Protein AF-A0A3M7IA04-F1 (afdb_monomer)

Solvent-accessible surface area (backbone atoms only — not comparable to full-atom values): 13502 Å² total; per-residue (Å²): 133,82,80,84,80,84,82,72,71,50,77,52,75,51,75,44,84,90,74,78,44,57,44,46,40,46,43,42,79,89,74,80,52,76,53,81,55,83,69,85,82,84,89,82,97,75,90,80,90,84,89,83,81,83,90,80,89,85,84,87,81,91,62,103,65,92,77,83,78,77,83,88,79,72,100,62,37,46,30,31,21,32,24,21,17,33,61,11,39,74,55,47,60,58,42,48,54,55,46,65,69,33,86,67,34,63,44,74,45,76,66,24,52,86,44,71,84,48,79,63,58,35,48,54,26,20,39,52,37,32,48,32,33,60,71,63,77,17,70,26,27,46,34,25,20,46,67,6,54,65,35,18,60,34,17,47,71,36,78,92,38,37,40,38,62,48,92,47,66,66,53,39,50,41,34,27,60,44,53,62,32,40,26,48,13,33,18,55,78,72,50,56,65,71,57,55,46,50,45,55,57,53,44,73,70,59,69,59,55,82,85,40,85,35,33,65,56,43,50,52,54,54,50,51,48,50,71,76,72,104

Structure (mmCIF, N/CA/C/O backbone):
data_AF-A0A3M7IA04-F1
#
_entry.id   AF-A0A3M7IA04-F1
#
loop_
_atom_site.group_PDB
_atom_site.id
_atom_site.type_symbol
_atom_site.label_atom_id
_atom_site.label_alt_id
_atom_site.label_comp_id
_atom_site.label_asym_id
_atom_site.label_entity_id
_atom_site.label_seq_id
_atom_site.pdbx_PDB_ins_code
_atom_site.Cartn_x
_atom_site.Cartn_y
_atom_site.Cartn_z
_atom_site.occupancy
_atom_site.B_iso_or_equiv
_atom_site.auth_seq_id
_atom_site.auth_comp_id
_atom_site.auth_asym_id
_atom_site.auth_atom_id
_atom_site.pdbx_PDB_model_num
ATOM 1 N N . MET A 1 1 ? 29.033 -49.505 18.051 1.00 46.22 1 MET A N 1
ATOM 2 C CA . MET A 1 1 ? 29.256 -48.151 18.605 1.00 46.22 1 MET A CA 1
ATOM 3 C C . MET A 1 1 ? 27.893 -47.586 18.959 1.00 46.22 1 MET A C 1
ATOM 5 O O . MET A 1 1 ? 27.040 -47.557 18.083 1.00 46.22 1 MET A O 1
ATOM 9 N N . SER A 1 2 ? 27.648 -47.246 20.225 1.00 41.75 2 SER A N 1
ATOM 10 C CA . SER A 1 2 ? 26.393 -46.602 20.642 1.00 41.75 2 SER A CA 1
ATOM 11 C C . SER A 1 2 ? 26.299 -45.191 20.040 1.00 41.75 2 SER A C 1
ATOM 13 O O . SER A 1 2 ? 27.343 -44.548 19.897 1.00 41.75 2 SER A O 1
ATOM 15 N N . PRO A 1 3 ? 25.100 -44.695 19.683 1.00 40.12 3 PRO A N 1
ATOM 16 C CA . PRO A 1 3 ? 24.951 -43.342 19.154 1.00 40.12 3 PRO A CA 1
ATOM 17 C C . PRO A 1 3 ? 25.336 -42.297 20.220 1.00 40.12 3 PRO A C 1
ATOM 19 O O . PRO A 1 3 ? 25.175 -42.560 21.418 1.00 40.12 3 PRO A O 1
ATOM 22 N N . PRO A 1 4 ? 25.857 -41.121 19.823 1.00 40.75 4 PRO A N 1
ATOM 23 C CA . PRO A 1 4 ? 26.194 -40.066 20.771 1.00 40.75 4 PRO A CA 1
ATOM 24 C C . PRO A 1 4 ? 24.922 -39.586 21.477 1.00 40.75 4 PRO A C 1
ATOM 26 O O . PRO A 1 4 ? 23.911 -39.309 20.838 1.00 40.75 4 PRO A O 1
ATOM 29 N N . SER A 1 5 ? 24.956 -39.502 22.809 1.00 49.25 5 SER A N 1
ATOM 30 C CA . SER A 1 5 ? 23.808 -39.015 23.574 1.00 49.25 5 SER A CA 1
ATOM 31 C C . SER A 1 5 ? 23.623 -37.516 23.332 1.00 49.25 5 SER A C 1
ATOM 33 O O . SER A 1 5 ? 24.519 -36.737 23.669 1.00 49.25 5 SER A O 1
ATOM 35 N N . GLU A 1 6 ? 22.468 -37.105 22.819 1.00 47.31 6 GLU A N 1
ATOM 36 C CA . GLU A 1 6 ? 22.109 -35.689 22.713 1.00 47.31 6 GLU A CA 1
ATOM 37 C C . GLU A 1 6 ? 22.058 -35.030 24.104 1.00 47.31 6 GLU A C 1
ATOM 39 O O . GLU A 1 6 ? 21.525 -35.589 25.072 1.00 47.31 6 GLU A O 1
ATOM 44 N N . ARG A 1 7 ? 22.648 -33.833 24.221 1.00 45.59 7 ARG A N 1
ATOM 45 C CA . ARG A 1 7 ? 22.520 -32.963 25.398 1.00 45.59 7 ARG A CA 1
ATOM 46 C C . ARG A 1 7 ? 21.354 -32.008 25.165 1.00 45.59 7 ARG A C 1
ATOM 48 O O . ARG A 1 7 ? 21.428 -31.168 24.276 1.00 45.59 7 ARG A O 1
ATOM 55 N N . LYS A 1 8 ? 20.304 -32.111 25.981 1.00 44.03 8 LYS A N 1
ATOM 56 C CA . LYS A 1 8 ? 19.230 -31.112 26.033 1.00 44.03 8 LYS A CA 1
ATOM 57 C C . LYS A 1 8 ? 19.620 -30.034 27.041 1.00 44.03 8 LYS A C 1
ATOM 59 O O . LYS A 1 8 ? 19.671 -30.311 28.237 1.00 44.03 8 LYS A O 1
ATOM 64 N N . VAL A 1 9 ? 19.920 -28.837 26.550 1.00 42.38 9 VAL A N 1
ATOM 65 C CA . VAL A 1 9 ? 20.159 -27.645 27.371 1.00 42.38 9 VAL A CA 1
ATOM 66 C C . VAL A 1 9 ? 18.998 -26.690 27.146 1.00 42.38 9 VAL A C 1
ATOM 68 O O . VAL A 1 9 ? 18.622 -26.449 26.000 1.00 42.38 9 VAL A O 1
ATOM 71 N N . GLN A 1 10 ? 18.433 -26.160 28.228 1.00 44.03 10 GLN A N 1
ATOM 72 C CA . GLN A 1 10 ? 17.412 -25.121 28.163 1.00 44.03 10 GLN A CA 1
ATOM 73 C C . GLN A 1 10 ? 18.025 -23.795 28.619 1.00 44.03 10 GLN A C 1
ATOM 75 O O . GLN A 1 10 ? 18.617 -23.714 29.698 1.00 44.03 10 GLN A O 1
ATOM 80 N N . ILE A 1 11 ? 17.893 -22.770 27.777 1.00 47.72 11 ILE A N 1
ATOM 81 C CA . ILE A 1 11 ? 18.338 -21.405 28.059 1.00 47.72 11 ILE A CA 1
ATOM 82 C C . ILE A 1 11 ? 17.088 -20.549 28.226 1.00 47.72 11 ILE A C 1
ATOM 84 O O . ILE A 1 11 ? 16.212 -20.553 27.361 1.00 47.72 11 ILE A O 1
ATOM 88 N N . SER A 1 12 ? 16.994 -19.838 29.345 1.00 44.19 12 SER A N 1
ATOM 89 C CA . SER A 1 12 ? 15.938 -18.857 29.586 1.00 44.19 12 SER A CA 1
ATOM 90 C C . SER A 1 12 ? 16.567 -17.508 29.899 1.00 44.19 12 SER A C 1
ATOM 92 O O . SER A 1 12 ? 17.375 -17.411 30.827 1.00 44.19 12 SER A O 1
ATOM 94 N N . SER A 1 13 ? 16.171 -16.484 29.151 1.00 49.53 13 SER A N 1
ATOM 95 C CA . SER A 1 13 ? 16.551 -15.098 29.392 1.00 49.53 13 SER A CA 1
ATOM 96 C C . SER A 1 13 ? 15.350 -14.299 29.887 1.00 49.53 13 SER A C 1
ATOM 98 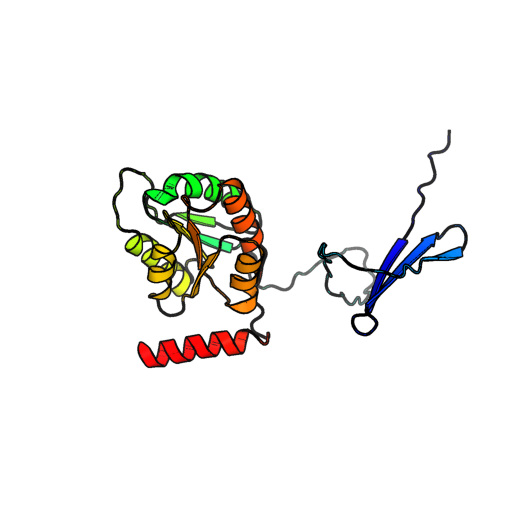O O . SER A 1 13 ? 14.223 -14.473 29.419 1.00 49.53 13 SER A O 1
ATOM 100 N N . SER A 1 14 ? 15.589 -13.424 30.858 1.00 46.69 14 SER A N 1
ATOM 101 C CA . SER A 1 14 ? 14.589 -12.491 31.375 1.00 46.69 14 SER A CA 1
ATOM 102 C C . SER A 1 14 ? 15.197 -11.101 31.492 1.00 46.69 14 SER A C 1
ATOM 104 O O . SER A 1 14 ? 16.320 -10.956 31.981 1.00 46.69 14 SER A O 1
ATOM 106 N N . PHE A 1 15 ? 14.446 -10.091 31.060 1.00 43.16 15 PHE A N 1
ATOM 107 C CA . PHE A 1 15 ? 14.841 -8.691 31.141 1.00 43.16 15 PHE A CA 1
ATOM 108 C C . PHE A 1 15 ? 13.874 -7.945 32.055 1.00 43.16 15 PHE A C 1
ATOM 110 O O . PHE A 1 15 ? 12.664 -7.967 31.822 1.00 43.16 15 PHE A O 1
ATOM 117 N N . ASP A 1 16 ? 14.411 -7.312 33.091 1.00 48.81 16 ASP A N 1
ATOM 118 C CA . ASP A 1 16 ? 13.638 -6.490 34.013 1.00 48.81 16 ASP A CA 1
ATOM 119 C C . ASP A 1 16 ? 13.770 -5.016 33.606 1.00 48.81 16 ASP A C 1
ATOM 121 O O . ASP A 1 16 ? 14.848 -4.415 33.670 1.00 48.81 16 ASP A O 1
ATOM 125 N N . ILE A 1 17 ? 12.655 -4.455 33.132 1.00 41.91 17 ILE A N 1
ATOM 126 C CA . ILE A 1 17 ? 12.573 -3.101 32.573 1.00 41.91 17 ILE A CA 1
ATOM 127 C C . ILE A 1 17 ? 12.823 -2.039 33.651 1.00 41.91 17 ILE A C 1
ATOM 129 O O . ILE A 1 17 ? 13.394 -0.992 33.338 1.00 41.91 17 ILE A O 1
ATOM 133 N N . ASP A 1 18 ? 12.478 -2.322 34.909 1.00 43.88 18 ASP A N 1
ATOM 134 C CA . ASP A 1 18 ? 12.586 -1.349 35.998 1.00 43.88 18 ASP A CA 1
ATOM 135 C C . ASP A 1 18 ? 14.012 -1.269 36.561 1.00 43.88 18 ASP A C 1
ATOM 137 O O . ASP A 1 18 ? 14.456 -0.200 36.986 1.00 43.88 18 ASP A O 1
ATOM 141 N N . SER A 1 19 ? 14.773 -2.369 36.506 1.00 48.50 19 SER A N 1
ATOM 142 C CA . SER A 1 19 ? 16.149 -2.434 37.025 1.00 48.50 19 SER A CA 1
ATOM 143 C C . SER A 1 19 ? 17.247 -2.346 35.955 1.00 48.50 19 SER A C 1
ATOM 145 O O . SER A 1 19 ? 18.426 -2.302 36.305 1.00 48.50 19 SER A O 1
ATOM 147 N N . LYS A 1 20 ? 16.894 -2.289 34.658 1.00 48.12 20 LYS A N 1
ATOM 148 C CA . LYS A 1 20 ? 17.839 -2.322 33.515 1.00 48.12 20 LYS A CA 1
ATOM 149 C C . LYS A 1 20 ? 18.820 -3.502 33.573 1.00 48.12 20 LYS A C 1
ATOM 151 O O . LYS A 1 20 ? 19.954 -3.388 33.107 1.00 48.12 20 LYS A O 1
ATOM 156 N N . SER A 1 21 ? 18.398 -4.624 34.149 1.00 45.69 21 SER A N 1
ATOM 157 C CA . SER A 1 21 ? 19.247 -5.798 34.339 1.00 45.69 21 SER A CA 1
ATOM 158 C C . SER A 1 21 ? 18.827 -6.943 33.414 1.00 45.69 21 SER A C 1
ATOM 160 O O . SER A 1 21 ? 17.640 -7.225 33.221 1.00 45.69 21 SER A O 1
ATOM 162 N N . PHE A 1 22 ? 19.820 -7.600 32.813 1.00 41.12 22 PHE A N 1
ATOM 163 C CA . PHE A 1 22 ? 19.634 -8.794 31.996 1.00 41.12 22 PHE A CA 1
ATOM 164 C C . PHE A 1 22 ? 20.090 -10.012 32.788 1.00 41.12 22 PHE A C 1
ATOM 166 O O . PHE A 1 22 ? 21.181 -10.018 33.352 1.00 41.12 22 PHE A O 1
ATOM 173 N N . HIS A 1 23 ? 19.249 -11.040 32.820 1.00 50.44 23 HIS A N 1
ATOM 174 C CA . HIS A 1 23 ? 19.546 -12.277 33.522 1.00 50.44 23 HIS A CA 1
ATOM 175 C C . HIS A 1 23 ? 19.445 -13.453 32.556 1.00 50.44 23 HIS A C 1
ATOM 177 O O . HIS A 1 23 ? 18.385 -13.690 31.967 1.00 50.44 23 HIS A O 1
ATOM 183 N N . GLU A 1 24 ? 20.529 -14.221 32.441 1.00 39.53 24 GLU A N 1
ATOM 184 C CA . GLU A 1 24 ? 20.563 -15.461 31.672 1.00 39.53 24 GLU A CA 1
ATOM 185 C C . GLU A 1 24 ? 20.755 -16.661 32.598 1.00 39.53 24 GLU A C 1
ATOM 187 O O . GLU A 1 24 ? 21.647 -16.702 33.454 1.00 39.53 24 GLU A O 1
ATOM 192 N N . LYS A 1 25 ? 19.886 -17.658 32.430 1.00 50.75 25 LYS A N 1
ATOM 193 C CA . LYS A 1 25 ? 19.929 -18.897 33.199 1.00 50.75 25 LYS A CA 1
ATOM 194 C C . LYS A 1 25 ? 20.035 -20.079 32.249 1.00 50.75 25 LYS A C 1
ATOM 196 O O . LYS A 1 25 ? 19.176 -20.278 31.389 1.00 50.75 25 LYS A O 1
ATOM 201 N N . VAL A 1 26 ? 21.077 -20.882 32.452 1.00 46.06 26 VAL A N 1
ATOM 202 C CA . VAL A 1 26 ? 21.325 -22.116 31.700 1.00 46.06 26 VAL A CA 1
ATOM 203 C C . VAL A 1 26 ? 21.090 -23.301 32.628 1.00 46.06 26 VAL A C 1
ATOM 205 O O . VAL A 1 26 ? 21.702 -23.390 33.697 1.00 46.06 26 VAL A O 1
ATOM 208 N N . VAL A 1 27 ? 20.196 -24.207 32.227 1.00 51.12 27 VAL A N 1
ATOM 209 C CA . VAL A 1 27 ? 19.857 -25.410 32.997 1.00 51.12 27 VAL A CA 1
ATOM 210 C C . VAL A 1 27 ? 20.272 -26.659 32.217 1.00 51.12 27 VAL A C 1
ATOM 212 O O . VAL A 1 27 ? 19.804 -26.896 31.101 1.00 51.12 27 VAL A O 1
ATOM 215 N N . ASP A 1 28 ? 21.157 -27.460 32.822 1.00 48.19 28 ASP A N 1
ATOM 216 C CA . ASP A 1 28 ? 21.564 -28.779 32.320 1.00 48.19 28 ASP A CA 1
ATOM 217 C C . ASP A 1 28 ? 20.834 -29.883 33.098 1.00 48.19 28 ASP A C 1
ATOM 219 O O . ASP A 1 28 ? 21.080 -30.126 34.286 1.00 48.19 28 ASP A O 1
ATOM 223 N N . HIS A 1 29 ? 19.934 -30.577 32.405 1.00 52.38 29 HIS A N 1
ATOM 224 C CA . HIS A 1 29 ? 19.059 -31.582 32.998 1.00 52.38 29 HIS A CA 1
ATOM 225 C C . HIS A 1 29 ? 19.738 -32.925 33.316 1.00 52.38 29 HIS A C 1
ATOM 227 O O . HIS A 1 29 ? 19.080 -33.789 33.891 1.00 52.38 29 HIS A O 1
ATOM 233 N N . LYS A 1 30 ? 21.031 -33.130 33.006 1.00 46.56 30 LYS A N 1
ATOM 234 C CA . LYS A 1 30 ? 21.748 -34.353 33.428 1.00 46.56 30 LYS A CA 1
ATOM 235 C C . LYS A 1 30 ? 22.451 -34.235 34.783 1.00 46.56 30 LYS A C 1
ATOM 237 O O . LYS A 1 30 ? 22.622 -35.258 35.434 1.00 46.56 30 LYS A O 1
ATOM 242 N N . ASN A 1 31 ? 22.811 -33.026 35.228 1.00 44.66 31 ASN A N 1
ATOM 243 C CA . ASN A 1 31 ? 23.617 -32.827 36.445 1.00 44.66 31 ASN A CA 1
ATOM 244 C C . ASN A 1 31 ? 22.971 -31.929 37.517 1.00 44.66 31 ASN A C 1
ATOM 246 O O . ASN A 1 31 ? 23.594 -31.683 38.546 1.00 44.66 31 ASN A O 1
ATOM 250 N N . GLY A 1 32 ? 21.755 -31.410 37.301 1.00 44.31 32 GLY A N 1
ATOM 251 C CA . GLY A 1 32 ? 21.037 -30.592 38.296 1.00 44.31 32 GLY A CA 1
ATOM 252 C C . GLY A 1 32 ? 21.718 -29.260 38.655 1.00 44.31 32 GLY A C 1
ATOM 253 O O . GLY A 1 32 ? 21.294 -28.574 39.582 1.00 44.31 32 GLY A O 1
ATOM 254 N N . GLY A 1 33 ? 22.774 -28.879 37.933 1.00 41.81 33 GLY A N 1
ATOM 255 C CA . GLY A 1 33 ? 23.523 -27.652 38.164 1.00 41.81 33 GLY A CA 1
ATOM 256 C C . GLY A 1 33 ? 22.848 -26.456 37.502 1.00 41.81 33 GLY A C 1
ATOM 257 O O . GLY A 1 33 ? 22.615 -26.456 36.296 1.00 41.81 33 GLY A O 1
ATOM 258 N N . THR A 1 34 ? 22.571 -25.418 38.288 1.00 42.38 34 THR A N 1
ATOM 259 C CA . THR A 1 34 ? 22.164 -24.101 37.786 1.00 42.38 34 THR A CA 1
ATOM 260 C C . THR A 1 34 ? 23.378 -23.178 37.810 1.00 42.38 34 THR A C 1
ATOM 262 O O . THR A 1 34 ? 23.971 -22.992 38.872 1.00 42.38 34 THR A O 1
ATOM 265 N N . LYS A 1 35 ? 23.741 -22.570 36.675 1.00 45.91 35 LYS A N 1
ATOM 266 C CA . LYS A 1 35 ? 24.684 -21.441 36.645 1.00 45.91 35 LYS A CA 1
ATOM 267 C C . LYS A 1 35 ? 23.927 -20.154 36.328 1.00 45.91 35 LYS A C 1
ATOM 269 O O . LYS A 1 35 ? 23.151 -20.115 35.376 1.00 45.91 35 LYS A O 1
ATOM 274 N N . ARG A 1 36 ? 24.149 -19.134 37.159 1.00 43.53 36 ARG A N 1
ATOM 275 C CA . ARG A 1 36 ? 23.666 -17.762 36.982 1.00 43.53 36 ARG A CA 1
ATOM 276 C C . ARG A 1 36 ? 24.816 -16.939 36.413 1.00 43.53 36 ARG A C 1
ATOM 278 O O . ARG A 1 36 ? 25.936 -17.062 36.910 1.00 43.53 36 ARG A O 1
ATOM 285 N N . ILE A 1 37 ? 24.548 -16.179 35.362 1.00 46.19 37 ILE A N 1
ATOM 286 C CA . ILE A 1 37 ? 25.524 -15.287 34.740 1.00 46.19 37 ILE A CA 1
ATOM 287 C C . ILE A 1 37 ? 24.929 -13.888 34.865 1.00 46.19 37 ILE A C 1
ATOM 289 O O . ILE A 1 37 ? 23.909 -13.600 34.244 1.00 46.19 37 ILE A O 1
ATOM 293 N N . ASP A 1 38 ? 25.514 -13.075 35.741 1.00 38.12 38 ASP A N 1
ATOM 294 C CA . ASP A 1 38 ? 25.112 -11.686 35.953 1.00 38.12 38 ASP A CA 1
ATOM 295 C C . ASP A 1 38 ? 26.150 -10.807 35.230 1.00 38.12 38 ASP A C 1
ATOM 297 O O . ASP A 1 38 ? 27.338 -10.867 35.550 1.00 38.12 38 ASP A O 1
ATOM 301 N N . GLU A 1 39 ? 25.727 -10.048 34.215 1.00 42.59 39 GLU A N 1
ATOM 302 C CA . GLU A 1 39 ? 26.597 -9.143 33.451 1.00 42.59 39 GLU A CA 1
ATOM 303 C C . GLU A 1 39 ? 26.214 -7.683 33.768 1.00 42.59 39 GLU A C 1
ATOM 305 O O . GLU A 1 39 ? 25.103 -7.239 33.468 1.00 42.59 39 GLU A O 1
ATOM 310 N N . GLU A 1 40 ? 27.113 -6.929 34.411 1.00 34.88 40 GLU A N 1
ATOM 311 C CA . GLU A 1 40 ? 26.968 -5.481 34.627 1.00 34.88 40 GLU A CA 1
ATOM 312 C C . GLU A 1 40 ? 27.359 -4.723 33.342 1.00 34.88 40 GLU A C 1
ATOM 314 O O . GLU A 1 40 ? 28.490 -4.822 32.867 1.00 34.88 40 GLU A O 1
ATOM 319 N N . GLN A 1 41 ? 26.425 -3.962 32.758 1.00 34.25 41 GLN A N 1
ATOM 320 C CA . GLN A 1 41 ? 26.659 -3.181 31.532 1.00 34.25 41 GLN A CA 1
ATOM 321 C C . GLN A 1 41 ? 27.531 -1.928 31.752 1.00 34.25 41 GLN A C 1
ATOM 323 O O . GLN A 1 41 ? 27.499 -1.324 32.826 1.00 34.25 41 GLN A O 1
ATOM 328 N N . PRO A 1 42 ? 28.175 -1.420 30.677 1.00 37.22 42 PRO A N 1
ATOM 329 C CA . PRO A 1 42 ? 27.619 -0.212 30.054 1.00 37.22 42 PRO A CA 1
ATOM 330 C C . PRO A 1 42 ? 27.613 -0.191 28.506 1.00 37.22 42 PRO A C 1
ATOM 332 O O . PRO A 1 42 ? 28.610 -0.459 27.848 1.00 37.22 42 PRO A O 1
ATOM 335 N N . HIS A 1 43 ? 26.468 0.254 27.970 1.00 35.16 43 HIS A N 1
ATOM 336 C CA . HIS A 1 43 ? 26.226 1.055 26.753 1.00 35.16 43 HIS A CA 1
ATOM 337 C C . HIS A 1 43 ? 26.895 0.677 25.408 1.00 35.16 43 HIS A C 1
ATOM 339 O O . HIS A 1 43 ? 28.031 1.056 25.153 1.00 35.16 43 HIS A O 1
ATOM 345 N N . GLN A 1 44 ? 26.101 0.159 24.455 1.00 32.50 44 GLN A N 1
ATOM 346 C CA . GLN A 1 44 ? 25.752 0.825 23.176 1.00 32.50 44 GLN A CA 1
ATOM 347 C C . GLN A 1 44 ? 24.734 -0.010 22.366 1.00 32.50 44 GLN A C 1
ATOM 349 O O . GLN A 1 44 ? 24.725 -1.235 22.401 1.00 32.50 44 GLN A O 1
ATOM 354 N N . HIS A 1 45 ? 23.814 0.682 21.689 1.00 36.56 45 HIS A N 1
ATOM 355 C CA . HIS A 1 45 ? 22.590 0.144 21.090 1.00 36.56 45 HIS A CA 1
ATOM 356 C C . HIS A 1 45 ? 22.798 -0.882 19.958 1.00 36.56 45 HIS A C 1
ATOM 358 O O . HIS A 1 45 ? 23.233 -0.537 18.860 1.00 36.56 45 HIS A O 1
ATOM 364 N N . HIS A 1 46 ? 22.313 -2.104 20.182 1.00 30.53 46 HIS A N 1
ATOM 365 C CA . H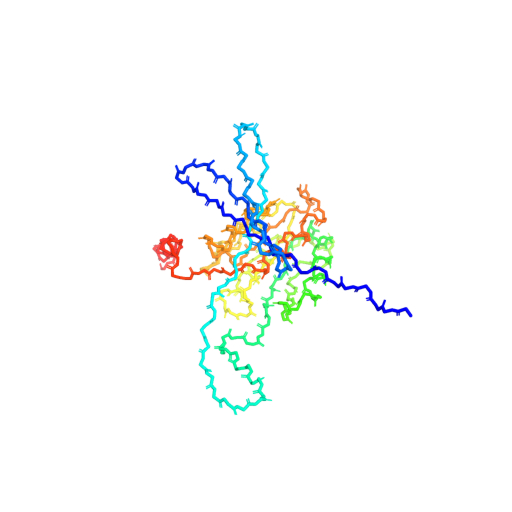IS A 1 46 ? 21.801 -3.026 19.163 1.00 30.53 46 HIS A CA 1
ATOM 366 C C . HIS A 1 46 ? 20.484 -3.606 19.693 1.00 30.53 46 HIS A C 1
ATOM 368 O O . HIS A 1 46 ? 20.462 -4.180 20.779 1.00 30.53 46 HIS A O 1
ATOM 374 N N . GLN A 1 47 ? 19.374 -3.424 18.973 1.00 31.50 47 GLN A N 1
ATOM 375 C CA . GLN A 1 47 ? 18.113 -4.086 19.312 1.00 31.50 47 GLN A CA 1
ATOM 376 C C . GLN A 1 47 ? 17.974 -5.373 18.493 1.00 31.50 47 GLN A C 1
ATOM 378 O O . GLN A 1 47 ? 17.890 -5.333 17.269 1.00 31.50 47 GLN A O 1
ATOM 383 N N . SER A 1 48 ? 17.948 -6.501 19.206 1.00 26.22 48 SER A N 1
ATOM 384 C CA . SER A 1 48 ? 17.492 -7.809 18.738 1.00 26.22 48 SER A CA 1
ATOM 385 C C . SER A 1 48 ? 16.065 -8.033 19.247 1.00 26.22 48 SER A C 1
ATOM 387 O O . SER A 1 48 ? 15.765 -7.756 20.407 1.00 26.22 48 SER A O 1
ATOM 389 N N . THR A 1 49 ? 15.187 -8.505 18.367 1.00 26.03 49 THR A N 1
ATOM 390 C CA . THR A 1 49 ? 13.746 -8.706 18.579 1.00 26.03 49 THR A CA 1
ATOM 391 C C . THR A 1 49 ? 13.459 -10.023 19.314 1.00 26.03 49 THR A C 1
ATOM 393 O O . THR A 1 49 ? 14.000 -11.060 18.936 1.00 26.03 49 THR A O 1
ATOM 396 N N . THR A 1 50 ? 12.561 -10.010 20.305 1.00 26.17 50 THR A N 1
ATOM 397 C CA . THR A 1 50 ? 12.028 -11.221 20.963 1.00 26.17 50 THR A CA 1
ATOM 398 C C . THR A 1 50 ? 10.602 -11.488 20.477 1.00 26.17 50 THR A C 1
ATOM 400 O O . THR A 1 50 ? 9.746 -10.612 20.567 1.00 26.17 50 THR A O 1
ATOM 403 N N . VAL A 1 51 ? 10.343 -12.699 19.976 1.00 24.75 51 VAL A N 1
ATOM 404 C CA . VAL A 1 51 ? 9.010 -13.190 19.590 1.00 24.75 51 VAL A CA 1
ATOM 405 C C . VAL A 1 51 ? 8.408 -13.950 20.772 1.00 24.75 51 VAL A C 1
ATOM 407 O O . VAL A 1 51 ? 8.951 -14.973 21.184 1.00 24.75 51 VAL A O 1
ATOM 410 N N . THR A 1 52 ? 7.280 -13.485 21.304 1.00 26.91 52 THR A N 1
ATOM 411 C CA . THR A 1 52 ? 6.452 -14.232 22.260 1.00 26.91 52 THR A CA 1
ATOM 412 C C . THR A 1 52 ? 5.215 -14.778 21.550 1.00 26.91 52 THR A C 1
ATOM 414 O O . THR A 1 52 ? 4.471 -14.042 20.908 1.00 26.91 52 THR A O 1
ATOM 417 N N . SER A 1 53 ? 4.999 -16.091 21.644 1.00 32.22 53 SER A N 1
ATOM 418 C CA . SER A 1 53 ? 3.737 -16.737 21.267 1.00 32.22 53 SER A CA 1
ATOM 419 C C . SER A 1 53 ? 2.823 -16.849 22.495 1.00 32.22 53 SER A C 1
ATOM 421 O O . SER A 1 53 ? 3.299 -16.978 23.623 1.00 32.22 53 SER A O 1
ATOM 423 N N . ASN A 1 54 ? 1.510 -16.738 22.273 1.00 27.80 54 ASN A N 1
ATOM 424 C CA . ASN A 1 54 ? 0.483 -16.732 23.321 1.00 27.80 54 ASN A CA 1
ATOM 425 C C . ASN A 1 54 ? 0.306 -18.112 23.994 1.00 27.80 54 ASN A C 1
ATOM 427 O O . ASN A 1 54 ? 0.480 -19.135 23.330 1.00 27.80 54 ASN A O 1
ATOM 431 N N . PRO A 1 55 ? -0.099 -18.163 25.280 1.00 28.50 55 PRO A N 1
ATOM 432 C CA . PRO A 1 55 ? -0.296 -19.416 26.007 1.00 28.50 55 PRO A CA 1
ATOM 433 C C . PRO A 1 55 ? -1.604 -20.119 25.603 1.00 28.50 55 PRO A C 1
ATOM 435 O O . PRO A 1 55 ? -2.653 -19.485 25.493 1.00 28.50 55 PRO A O 1
ATOM 438 N N . V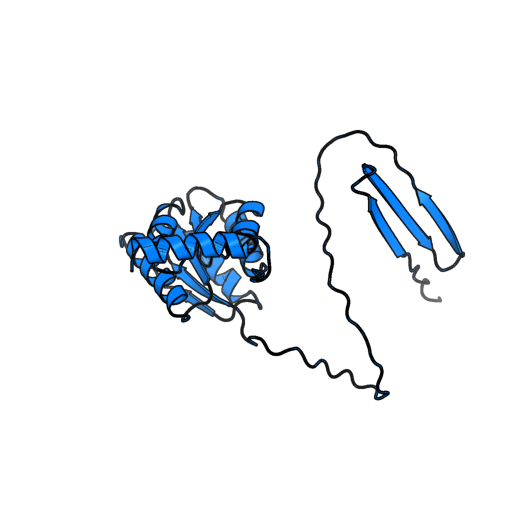AL A 1 56 ? -1.542 -21.443 25.427 1.00 28.42 56 VAL A N 1
ATOM 439 C CA . VAL A 1 56 ? -2.692 -22.327 25.160 1.00 28.42 56 VAL A CA 1
ATOM 440 C C . VAL A 1 56 ? -3.008 -23.121 26.431 1.00 28.42 56 VAL A C 1
ATOM 442 O O . VAL A 1 56 ? -2.108 -23.722 27.018 1.00 28.42 56 VAL A O 1
ATOM 445 N N . ALA A 1 57 ? -4.271 -23.114 26.866 1.00 26.58 57 ALA A N 1
ATOM 446 C CA . ALA A 1 57 ? -4.762 -23.954 27.960 1.00 26.58 57 ALA A CA 1
ATOM 447 C C . ALA A 1 57 ? -5.221 -25.323 27.423 1.00 26.58 57 ALA A C 1
ATOM 449 O O . ALA A 1 57 ? -5.830 -25.389 26.356 1.00 26.58 57 ALA A O 1
ATOM 450 N N . TYR A 1 58 ? -4.940 -26.396 28.170 1.00 30.16 58 TYR A N 1
ATOM 451 C CA . TYR A 1 58 ? -5.268 -27.778 27.807 1.00 30.16 58 TYR A CA 1
ATOM 452 C C . TYR A 1 58 ? -6.273 -28.381 28.796 1.00 30.16 58 TYR A C 1
ATOM 454 O O . TYR A 1 58 ? -6.035 -28.350 30.003 1.00 30.16 58 TYR A O 1
ATOM 462 N N . GLU A 1 59 ? -7.331 -29.008 28.280 1.00 30.30 59 GLU A N 1
ATOM 463 C CA . GLU A 1 59 ? -8.117 -30.022 28.995 1.00 30.30 59 GLU A CA 1
ATOM 464 C C . GLU A 1 59 ? -7.999 -31.358 28.248 1.00 30.30 59 GLU A C 1
ATOM 466 O O . GLU A 1 59 ? -8.024 -31.405 27.018 1.00 30.30 59 GLU A O 1
ATOM 471 N N . ASN A 1 60 ? -7.792 -32.443 28.998 1.00 32.56 60 ASN A N 1
ATOM 472 C CA . ASN A 1 60 ? -7.395 -33.753 28.485 1.00 32.56 60 ASN A CA 1
ATOM 473 C C . ASN A 1 60 ? -8.589 -34.724 28.499 1.00 32.56 60 ASN A C 1
ATOM 475 O O . ASN A 1 60 ? -9.025 -35.114 29.578 1.00 32.56 60 ASN A O 1
ATOM 479 N N . ASN A 1 61 ? -9.082 -35.141 27.324 1.00 37.84 61 ASN A N 1
ATOM 480 C CA . ASN A 1 61 ? -10.222 -36.066 27.187 1.00 37.84 61 ASN A CA 1
ATOM 481 C C . ASN A 1 61 ? -9.871 -37.437 26.569 1.00 37.84 61 ASN A C 1
ATOM 483 O O . ASN A 1 61 ? -10.728 -38.094 25.988 1.00 37.84 61 ASN A O 1
ATOM 487 N N . GLY A 1 62 ? -8.643 -37.927 26.761 1.00 43.69 62 GLY A N 1
ATOM 488 C CA . GLY A 1 62 ? -8.395 -39.377 26.812 1.00 43.69 62 GLY A CA 1
ATOM 489 C C . GLY A 1 62 ? -8.594 -40.197 25.528 1.00 43.69 62 GLY A C 1
ATOM 490 O O . GLY A 1 62 ? -8.774 -41.409 25.624 1.00 43.69 62 GLY A O 1
ATOM 491 N N . THR A 1 63 ? -8.517 -39.597 24.341 1.00 37.00 63 THR A N 1
ATOM 492 C CA . THR A 1 63 ? -8.421 -40.337 23.071 1.00 37.00 63 THR A CA 1
ATOM 493 C C . THR A 1 63 ? -7.255 -39.790 22.251 1.00 37.00 63 THR A C 1
ATOM 495 O O . THR A 1 63 ? -7.239 -38.600 21.943 1.00 37.00 63 THR A O 1
ATOM 498 N N . ASP A 1 64 ? -6.285 -40.650 21.926 1.00 37.75 64 ASP A N 1
ATOM 499 C CA . ASP A 1 64 ? -5.052 -40.354 21.173 1.00 37.75 64 ASP A CA 1
ATOM 500 C C . ASP A 1 64 ? -5.309 -40.031 19.681 1.00 37.75 64 ASP A C 1
ATOM 502 O O . ASP A 1 64 ? -4.727 -40.640 18.789 1.00 37.75 64 ASP A O 1
ATOM 506 N N . GLU A 1 65 ? -6.157 -39.045 19.390 1.00 32.25 65 GLU A N 1
ATOM 507 C CA . GLU A 1 65 ? -6.205 -38.370 18.088 1.00 32.25 65 GLU A CA 1
ATOM 508 C C . GLU A 1 65 ? -6.372 -36.856 18.299 1.00 32.25 65 GLU A C 1
ATOM 510 O O . GLU A 1 65 ? -7.411 -36.360 18.738 1.00 32.25 65 GLU A O 1
ATOM 515 N N . LEU A 1 66 ? -5.302 -36.110 18.000 1.00 30.25 66 LEU A N 1
ATOM 516 C CA . LEU A 1 66 ? -5.257 -34.646 18.015 1.00 30.25 66 LEU A CA 1
ATOM 517 C C . LEU A 1 66 ? -6.125 -34.081 16.881 1.00 30.25 66 LEU A C 1
ATOM 519 O O . LEU A 1 66 ? -5.646 -33.817 15.779 1.00 30.25 66 LEU A O 1
ATOM 523 N N . HIS A 1 67 ? -7.402 -33.842 17.162 1.00 27.97 67 HIS A N 1
ATOM 524 C CA . HIS A 1 67 ? -8.231 -32.975 16.334 1.00 27.97 67 HIS A CA 1
ATOM 525 C C . HIS A 1 67 ? -8.004 -31.512 16.731 1.00 27.97 67 HIS A C 1
ATOM 527 O O . HIS A 1 67 ? -8.576 -31.007 17.695 1.00 27.97 67 HIS A O 1
ATOM 533 N N . ILE A 1 68 ? -7.158 -30.820 15.966 1.00 34.78 68 ILE A N 1
ATOM 534 C CA . ILE A 1 68 ? -7.043 -29.361 16.017 1.00 34.78 68 ILE A CA 1
ATOM 535 C C . ILE A 1 68 ? -8.273 -28.786 15.307 1.00 34.78 68 ILE A C 1
ATOM 537 O O . ILE A 1 68 ? -8.353 -28.802 14.081 1.00 34.78 68 ILE A O 1
ATOM 541 N N . THR A 1 69 ? -9.251 -28.284 16.058 1.00 32.53 69 THR A N 1
ATOM 542 C CA . THR A 1 69 ? -10.308 -27.433 15.496 1.00 32.53 69 THR A CA 1
ATOM 543 C C . THR A 1 69 ? -9.886 -25.976 15.634 1.00 32.53 69 THR A C 1
ATOM 545 O O . THR A 1 69 ? -10.018 -25.385 16.706 1.00 32.53 69 THR A O 1
ATOM 548 N N . GLU A 1 70 ? -9.343 -25.404 14.557 1.00 37.00 70 GLU A N 1
ATOM 549 C CA . GLU A 1 70 ? -9.042 -23.974 14.487 1.00 37.00 70 GLU A CA 1
ATOM 550 C C . GLU A 1 70 ? -10.331 -23.142 14.516 1.00 37.00 70 GLU A C 1
ATOM 552 O O . GLU A 1 70 ? -11.332 -23.457 13.866 1.00 37.00 70 GLU A O 1
ATOM 557 N N . ALA A 1 71 ? -10.300 -22.060 15.293 1.00 37.41 71 ALA A N 1
ATOM 558 C CA . ALA A 1 71 ? -11.381 -21.095 15.372 1.00 37.41 71 ALA A CA 1
ATOM 559 C C . ALA A 1 71 ? -11.561 -20.395 14.016 1.00 37.41 71 ALA A C 1
ATOM 561 O O . ALA A 1 71 ? -10.666 -19.723 13.506 1.00 37.41 71 ALA A O 1
ATOM 562 N N . ASN A 1 72 ? -12.748 -20.565 13.443 1.00 41.31 72 ASN A N 1
ATOM 563 C CA . ASN A 1 72 ? -13.133 -20.043 12.142 1.00 41.31 72 ASN A CA 1
ATOM 564 C C . ASN A 1 72 ? -13.174 -18.502 12.143 1.00 41.31 72 ASN A C 1
ATOM 566 O O . ASN A 1 72 ? -14.008 -17.892 12.812 1.00 41.31 72 ASN A O 1
ATOM 570 N N . GLY A 1 73 ? -12.293 -17.892 11.349 1.00 39.06 73 GLY A N 1
ATOM 571 C CA . GLY A 1 73 ? -12.229 -16.454 11.090 1.00 39.06 73 GLY A CA 1
ATOM 572 C C . GLY A 1 73 ? -11.421 -16.168 9.823 1.00 39.06 73 GLY A C 1
ATOM 573 O O . GLY A 1 73 ? -10.308 -15.662 9.907 1.00 39.06 73 GLY A O 1
ATOM 574 N N . ALA A 1 74 ? -12.016 -16.528 8.677 1.00 44.81 74 ALA A N 1
ATOM 575 C CA . ALA A 1 74 ? -11.530 -16.446 7.290 1.00 44.81 74 ALA A CA 1
ATOM 576 C C . ALA A 1 74 ? -10.386 -17.412 6.912 1.00 44.81 74 ALA A C 1
ATOM 578 O O . ALA A 1 74 ? -9.209 -17.067 6.902 1.00 44.81 74 ALA A O 1
ATOM 579 N N . ALA A 1 75 ? -10.765 -18.626 6.503 1.00 53.91 75 ALA A N 1
ATOM 580 C CA . ALA A 1 75 ? -9.898 -19.660 5.929 1.00 53.91 75 ALA A CA 1
ATOM 581 C C . ALA A 1 75 ? -9.404 -19.344 4.492 1.00 53.91 75 ALA A C 1
ATOM 583 O O . ALA A 1 75 ? -9.306 -20.233 3.648 1.00 53.91 75 ALA A O 1
ATOM 584 N N . GLY A 1 76 ? -9.116 -18.078 4.186 1.00 76.62 76 GLY A N 1
ATOM 585 C CA . GLY A 1 76 ? -8.572 -17.645 2.900 1.00 76.62 76 GLY A CA 1
ATOM 586 C C . GLY A 1 76 ? -7.516 -16.573 3.127 1.00 76.62 76 GLY A C 1
ATOM 587 O O . GLY A 1 76 ? -7.738 -15.651 3.906 1.00 76.62 76 GLY A O 1
ATOM 588 N N . GLY A 1 77 ? -6.349 -16.713 2.494 1.00 92.44 77 GLY A N 1
ATOM 589 C CA . GLY A 1 77 ? -5.290 -15.703 2.551 1.00 92.44 77 GLY A CA 1
ATOM 590 C 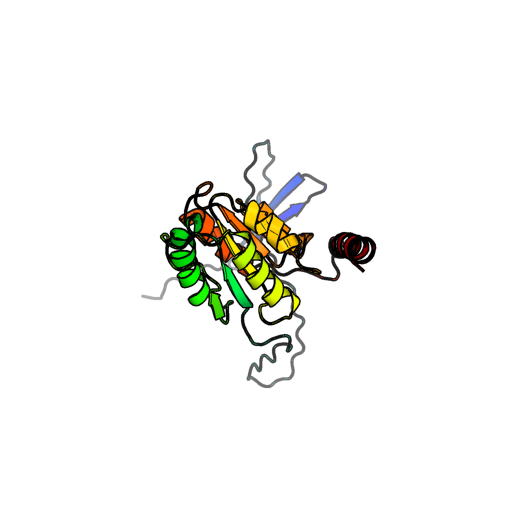C . GLY A 1 77 ? -5.750 -14.317 2.074 1.00 92.44 77 GLY A C 1
ATOM 591 O O . GLY A 1 77 ? -6.823 -14.156 1.496 1.00 92.44 77 GLY A O 1
ATOM 592 N N . LEU A 1 78 ? -4.910 -13.303 2.279 1.00 98.12 78 LEU A N 1
ATOM 593 C CA . LEU A 1 78 ? -5.191 -11.927 1.868 1.00 98.12 78 LEU A CA 1
ATOM 594 C C . LEU A 1 78 ? -5.402 -11.826 0.352 1.00 98.12 78 LEU A C 1
ATOM 596 O O . LEU A 1 78 ? -4.600 -12.332 -0.436 1.00 98.12 78 LEU A O 1
ATOM 600 N N . ARG A 1 79 ? -6.445 -11.111 -0.063 1.00 98.69 79 ARG A N 1
ATOM 601 C CA . ARG A 1 79 ? -6.639 -10.639 -1.437 1.00 98.69 79 ARG A CA 1
ATOM 602 C C . ARG A 1 79 ? -6.005 -9.261 -1.549 1.00 98.69 79 ARG A C 1
ATOM 604 O O . ARG A 1 79 ? -6.425 -8.329 -0.861 1.00 98.69 79 ARG A O 1
ATOM 611 N N . ILE A 1 80 ? -4.987 -9.130 -2.391 1.00 98.88 80 ILE A N 1
ATOM 612 C CA . ILE A 1 80 ? -4.196 -7.902 -2.496 1.00 98.88 80 ILE A CA 1
ATOM 613 C C . ILE A 1 80 ? -4.420 -7.274 -3.866 1.00 98.88 80 ILE A C 1
ATOM 615 O O . ILE A 1 80 ? -4.042 -7.855 -4.880 1.00 98.88 80 ILE A O 1
ATOM 619 N N . ALA A 1 81 ? -5.003 -6.077 -3.909 1.00 98.81 81 ALA A N 1
ATOM 620 C CA . ALA A 1 81 ? -4.988 -5.263 -5.119 1.00 98.81 81 ALA A CA 1
ATOM 621 C C . ALA A 1 81 ? -3.580 -4.682 -5.339 1.00 98.81 81 ALA A C 1
ATOM 623 O O . ALA A 1 81 ? -2.905 -4.300 -4.386 1.00 98.81 81 ALA A O 1
ATOM 624 N N . MET A 1 82 ? -3.112 -4.601 -6.579 1.00 98.69 82 MET A N 1
ATOM 625 C CA . MET A 1 82 ? -1.802 -4.050 -6.912 1.00 98.69 82 MET A CA 1
ATOM 626 C C . MET A 1 82 ? -1.916 -3.091 -8.088 1.00 98.69 82 MET A C 1
ATOM 628 O O . MET A 1 82 ? -2.509 -3.437 -9.102 1.00 98.69 82 MET A O 1
ATOM 632 N N . GLY A 1 83 ? -1.329 -1.901 -7.969 1.00 98.19 83 GLY A N 1
ATOM 633 C CA . GLY A 1 83 ? -1.479 -0.850 -8.976 1.00 98.19 83 GLY A CA 1
ATOM 634 C C . GLY A 1 83 ? -0.395 0.220 -8.917 1.00 98.19 83 GLY A C 1
ATOM 635 O O . GLY A 1 83 ? 0.425 0.251 -7.998 1.00 98.19 83 GLY A O 1
ATOM 636 N N . GLY A 1 84 ? -0.358 1.093 -9.917 1.00 97.19 84 GLY A N 1
ATOM 637 C CA . GLY A 1 84 ? 0.673 2.119 -10.035 1.00 97.19 84 GLY A CA 1
ATOM 638 C C . GLY A 1 84 ? 0.737 2.761 -11.413 1.00 97.19 84 GLY A C 1
ATOM 639 O O . GLY A 1 84 ? 0.030 2.347 -12.328 1.00 97.19 84 GLY A O 1
ATOM 640 N N . ASP A 1 85 ? 1.616 3.747 -11.569 1.00 97.38 85 ASP A N 1
ATOM 641 C CA . ASP A 1 85 ? 1.953 4.307 -12.881 1.00 97.38 85 ASP A CA 1
ATOM 642 C C . ASP A 1 85 ? 3.103 3.531 -13.552 1.00 97.38 85 ASP A C 1
ATOM 644 O O . ASP A 1 85 ? 3.582 2.495 -13.061 1.00 97.38 85 ASP A O 1
ATOM 648 N N . ASP A 1 86 ? 3.535 4.031 -14.707 1.00 97.00 86 ASP A N 1
ATOM 649 C CA . ASP A 1 86 ? 4.633 3.486 -15.503 1.00 97.00 86 ASP A CA 1
ATOM 650 C C . ASP A 1 86 ? 5.940 3.357 -14.716 1.00 97.00 86 ASP A C 1
ATOM 652 O O . ASP A 1 86 ? 6.724 2.431 -14.948 1.00 97.00 86 ASP A O 1
ATOM 656 N N . ALA A 1 87 ? 6.177 4.265 -13.769 1.00 95.50 87 ALA A N 1
ATOM 657 C CA . ALA A 1 87 ? 7.406 4.306 -12.993 1.00 95.50 87 ALA A CA 1
ATOM 658 C C . ALA A 1 87 ? 7.542 3.146 -11.998 1.00 95.50 87 ALA A C 1
ATOM 660 O O . ALA A 1 87 ? 8.657 2.916 -11.545 1.00 95.50 87 ALA A O 1
ATOM 661 N N . GLY A 1 88 ? 6.448 2.450 -11.661 1.00 95.19 88 GLY A N 1
ATOM 662 C CA . GLY A 1 88 ? 6.435 1.319 -10.724 1.00 95.19 88 GLY A CA 1
ATOM 663 C C . GLY A 1 88 ? 6.324 -0.070 -11.368 1.00 95.19 88 GLY A C 1
ATOM 664 O O . GLY A 1 88 ? 6.207 -1.067 -10.654 1.00 95.19 88 GLY A O 1
ATOM 665 N N . VAL A 1 89 ? 6.259 -0.170 -12.703 1.00 96.12 89 VAL A N 1
ATOM 666 C CA . VAL A 1 89 ? 6.014 -1.448 -13.414 1.00 96.12 89 VAL A CA 1
ATOM 667 C C . VAL A 1 89 ? 7.113 -2.485 -13.137 1.00 96.12 89 VAL A C 1
ATOM 669 O O . VAL A 1 89 ? 6.825 -3.680 -13.022 1.00 96.12 89 VAL A O 1
ATOM 672 N N . GLY A 1 90 ? 8.369 -2.038 -13.006 1.00 94.06 90 GLY A N 1
ATOM 673 C CA . GLY A 1 90 ? 9.510 -2.926 -12.784 1.00 94.06 90 GLY A CA 1
ATOM 674 C C . GLY A 1 90 ? 9.417 -3.648 -11.443 1.00 94.06 90 GLY A C 1
ATOM 675 O O . GLY A 1 90 ? 9.552 -4.870 -11.380 1.00 94.06 90 GLY A O 1
ATOM 676 N N . TYR A 1 91 ? 9.124 -2.905 -10.376 1.00 98.12 91 TYR A N 1
ATOM 677 C CA . TYR A 1 91 ? 9.009 -3.467 -9.030 1.00 98.12 91 TYR A CA 1
ATOM 678 C C . TYR A 1 91 ? 7.748 -4.310 -8.865 1.00 98.12 91 TYR A C 1
ATOM 680 O O . TYR A 1 91 ? 7.813 -5.386 -8.268 1.00 98.12 91 TYR A O 1
ATOM 688 N N . ARG A 1 92 ? 6.612 -3.859 -9.416 1.00 96.44 92 ARG A N 1
ATOM 689 C CA . ARG A 1 92 ? 5.332 -4.573 -9.280 1.00 96.44 92 ARG A CA 1
ATOM 690 C C . ARG A 1 92 ? 5.397 -5.987 -9.831 1.00 96.44 92 ARG A C 1
ATOM 692 O O . ARG A 1 92 ? 4.921 -6.893 -9.165 1.00 96.44 92 ARG A O 1
ATOM 699 N N . SER A 1 93 ? 6.052 -6.196 -10.972 1.00 94.00 93 SER A N 1
ATOM 700 C CA . SER A 1 93 ? 6.173 -7.532 -11.572 1.00 94.00 93 SER A CA 1
ATOM 701 C C . SER A 1 93 ? 6.874 -8.532 -10.639 1.00 94.00 93 SER A C 1
ATOM 703 O O . SER A 1 93 ? 6.394 -9.647 -10.452 1.00 94.00 93 SER A O 1
ATOM 705 N N . GLN A 1 94 ? 7.969 -8.113 -9.996 1.00 97.75 94 GLN A N 1
ATOM 706 C CA . GLN A 1 94 ? 8.740 -8.965 -9.083 1.00 97.75 94 GLN A CA 1
ATOM 707 C C . GLN A 1 94 ? 8.009 -9.195 -7.756 1.00 97.75 94 GLN A C 1
ATOM 709 O O . GLN A 1 94 ? 7.916 -10.324 -7.284 1.00 97.75 94 GLN A O 1
ATOM 714 N N . ILE A 1 95 ? 7.454 -8.133 -7.167 1.00 98.50 95 ILE A N 1
ATOM 715 C CA . ILE A 1 95 ? 6.756 -8.229 -5.880 1.00 98.50 95 ILE A CA 1
ATOM 716 C C . ILE A 1 95 ? 5.437 -8.996 -6.029 1.00 98.50 95 ILE A C 1
ATOM 718 O O . ILE A 1 95 ? 5.058 -9.734 -5.127 1.00 98.50 95 ILE A O 1
ATOM 722 N N . LYS A 1 96 ? 4.750 -8.877 -7.171 1.00 98.25 96 LYS A N 1
ATOM 723 C CA . LYS A 1 96 ? 3.571 -9.690 -7.491 1.00 98.25 96 LYS A CA 1
ATOM 724 C C . LYS A 1 96 ? 3.894 -11.178 -7.427 1.00 98.25 96 LYS A C 1
ATOM 726 O O . LYS A 1 96 ? 3.176 -11.901 -6.750 1.00 98.25 96 LYS A O 1
ATOM 731 N N . ALA A 1 97 ? 4.989 -11.605 -8.057 1.00 98.06 97 ALA A N 1
ATOM 732 C CA . ALA A 1 97 ? 5.418 -13.000 -8.020 1.00 98.06 97 ALA A CA 1
ATOM 733 C C . ALA A 1 97 ? 5.726 -13.475 -6.588 1.00 98.06 97 ALA A C 1
ATOM 735 O O . ALA A 1 97 ? 5.332 -14.575 -6.210 1.00 98.06 97 ALA A O 1
ATOM 736 N N . ASP A 1 98 ? 6.373 -12.638 -5.768 1.00 98.56 98 ASP A N 1
ATOM 737 C CA . ASP A 1 98 ? 6.627 -12.969 -4.359 1.00 98.56 98 ASP A CA 1
ATOM 738 C C . ASP A 1 98 ? 5.333 -13.117 -3.551 1.00 98.56 98 ASP A C 1
ATOM 740 O O . ASP A 1 98 ? 5.220 -14.025 -2.730 1.00 98.56 98 ASP A O 1
ATOM 744 N N . LEU A 1 99 ? 4.362 -12.224 -3.770 1.00 98.50 99 LEU A N 1
ATOM 745 C CA . LEU A 1 99 ? 3.069 -12.260 -3.089 1.00 98.50 99 LEU A CA 1
ATOM 746 C C . LEU A 1 99 ? 2.235 -13.463 -3.532 1.00 98.50 99 LEU A C 1
ATOM 748 O O . LEU A 1 99 ? 1.646 -14.118 -2.685 1.00 98.50 99 LEU A O 1
ATOM 752 N N . GLU A 1 100 ? 2.204 -13.783 -4.826 1.00 98.19 100 GLU A N 1
ATOM 753 C CA . GLU A 1 100 ? 1.511 -14.968 -5.352 1.00 98.19 100 GLU A CA 1
ATOM 754 C C . GLU A 1 100 ? 2.120 -16.283 -4.831 1.00 98.19 100 GLU A C 1
ATOM 756 O O . GLU A 1 100 ? 1.418 -17.289 -4.740 1.00 98.19 100 GLU A O 1
ATOM 761 N N . ALA A 1 101 ? 3.402 -16.279 -4.453 1.00 98.12 101 ALA A N 1
ATOM 762 C CA . ALA A 1 101 ? 4.079 -17.417 -3.833 1.00 98.12 101 ALA A CA 1
ATOM 763 C C . ALA A 1 101 ? 3.933 -17.477 -2.297 1.00 98.12 101 ALA A C 1
ATOM 765 O O . ALA A 1 101 ? 4.324 -18.477 -1.686 1.00 98.12 101 ALA A O 1
ATOM 766 N N . ASP A 1 102 ? 3.411 -16.432 -1.645 1.00 98.25 102 ASP A N 1
ATOM 767 C CA . ASP A 1 102 ? 3.270 -16.384 -0.189 1.00 98.25 102 ASP A CA 1
ATOM 768 C C . ASP A 1 102 ? 1.973 -17.085 0.259 1.00 98.25 102 ASP A C 1
ATOM 770 O O . ASP A 1 102 ? 0.884 -16.666 -0.133 1.00 98.25 102 ASP A O 1
ATOM 774 N N . PRO A 1 103 ? 2.027 -18.102 1.142 1.00 97.56 103 PRO A N 1
ATOM 775 C CA . PRO A 1 103 ? 0.839 -18.859 1.551 1.00 97.56 103 PRO A CA 1
ATOM 776 C C . PRO A 1 103 ? -0.189 -18.027 2.332 1.00 97.56 103 PRO A C 1
ATOM 778 O O . PRO A 1 103 ? -1.321 -18.465 2.532 1.00 97.56 103 PRO A O 1
ATOM 781 N N . ARG A 1 104 ? 0.187 -16.832 2.806 1.00 98.12 104 ARG A N 1
ATOM 782 C CA . ARG A 1 104 ? -0.714 -15.900 3.496 1.00 98.12 104 ARG A CA 1
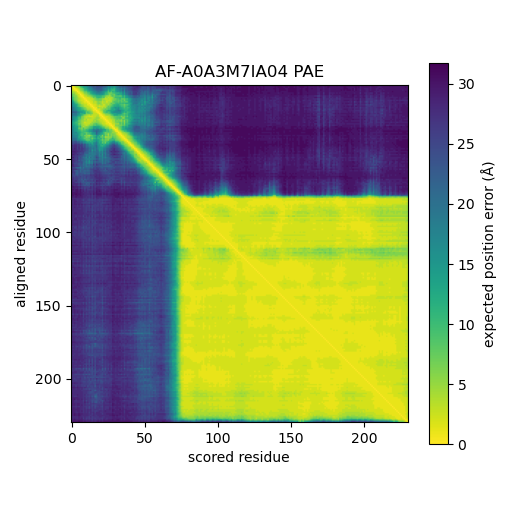ATOM 783 C C . ARG A 1 104 ? -1.536 -15.056 2.521 1.00 98.12 104 ARG A C 1
ATOM 785 O O . ARG A 1 104 ? -2.406 -14.315 2.974 1.00 98.12 104 ARG A O 1
ATOM 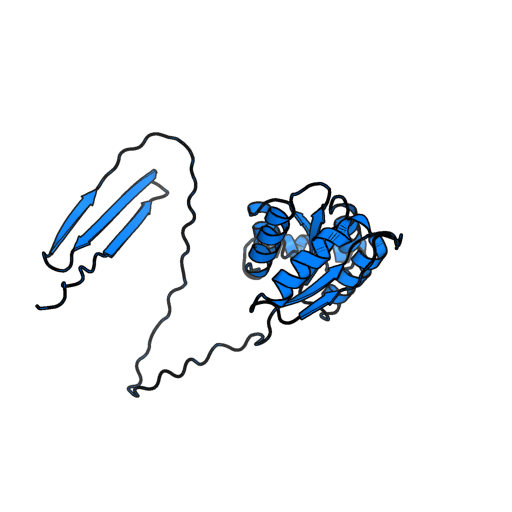792 N N . VAL A 1 105 ? -1.272 -15.140 1.217 1.00 98.62 105 VAL A N 1
ATOM 793 C CA . VAL A 1 105 ? -1.942 -14.388 0.150 1.00 98.62 105 VAL A CA 1
ATOM 794 C C . VAL A 1 105 ? -2.781 -15.357 -0.680 1.00 98.62 105 VAL A C 1
ATOM 796 O O . VAL A 1 105 ? -2.279 -16.346 -1.198 1.00 98.62 105 VAL A O 1
ATOM 799 N N . ALA A 1 106 ? -4.079 -15.086 -0.814 1.00 98.19 106 ALA A N 1
ATOM 800 C CA . ALA A 1 106 ? -4.968 -15.913 -1.632 1.00 98.19 106 ALA A CA 1
ATOM 801 C C . ALA A 1 106 ? -4.902 -15.545 -3.116 1.00 98.19 106 ALA A C 1
ATOM 803 O O . ALA A 1 106 ? -5.034 -16.413 -3.977 1.00 98.19 106 ALA A O 1
ATOM 804 N N . LYS A 1 107 ? -4.772 -14.249 -3.425 1.00 98.00 107 LYS A N 1
ATOM 805 C CA . LYS A 1 107 ? -4.737 -13.746 -4.802 1.00 98.00 107 LYS A CA 1
ATOM 806 C C . LYS A 1 107 ? -4.171 -12.331 -4.862 1.00 98.00 107 LYS A C 1
ATOM 808 O O . LYS A 1 107 ? -4.494 -11.502 -4.010 1.00 98.00 107 LYS A O 1
ATOM 813 N N . VAL A 1 108 ? -3.434 -12.037 -5.932 1.00 98.62 108 VAL A N 1
ATOM 814 C CA . VAL A 1 108 ? -3.097 -10.668 -6.338 1.00 98.62 108 VAL A CA 1
ATOM 815 C C . VAL A 1 108 ? -4.012 -10.226 -7.487 1.00 98.62 108 VAL A C 1
ATOM 817 O O . VAL A 1 108 ? -4.206 -10.956 -8.460 1.00 98.62 108 VAL A O 1
ATOM 820 N N . ILE A 1 109 ? -4.612 -9.043 -7.364 1.00 98.56 109 ILE A N 1
ATOM 821 C CA . ILE A 1 109 ? -5.479 -8.428 -8.374 1.00 98.56 109 ILE A CA 1
ATOM 822 C C . ILE A 1 109 ? -4.752 -7.209 -8.934 1.00 98.56 109 ILE A C 1
ATOM 824 O O . ILE A 1 109 ? -4.637 -6.185 -8.272 1.00 98.56 109 ILE A O 1
ATOM 8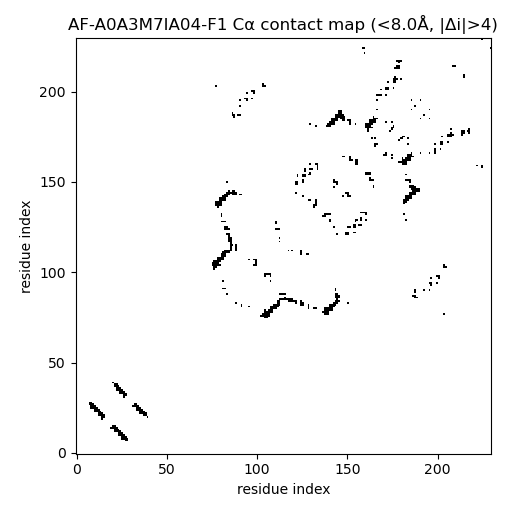28 N N . ASP A 1 110 ? -4.220 -7.340 -10.140 1.00 97.62 110 ASP A N 1
ATOM 829 C CA . ASP A 1 110 ? -3.400 -6.313 -10.780 1.00 97.62 110 ASP A CA 1
ATOM 830 C C . ASP A 1 110 ? -4.286 -5.352 -11.583 1.00 97.62 110 ASP A C 1
ATOM 832 O O . ASP A 1 110 ? -4.830 -5.741 -12.615 1.00 97.62 110 ASP A O 1
ATOM 836 N N . VAL A 1 111 ? -4.441 -4.121 -11.093 1.00 97.75 111 VAL A N 1
ATOM 837 C CA . VAL A 1 111 ? -5.242 -3.057 -11.730 1.00 97.75 111 VAL A CA 1
ATOM 838 C C . VAL A 1 111 ? -4.419 -2.215 -12.713 1.00 97.75 111 VAL A C 1
ATOM 840 O O . VAL A 1 111 ? -4.896 -1.225 -13.258 1.00 97.75 111 VAL A O 1
ATOM 843 N N . GLY A 1 112 ? -3.155 -2.583 -12.941 1.00 93.06 112 GLY A N 1
ATOM 844 C CA . GLY A 1 112 ? -2.283 -1.883 -13.872 1.00 93.06 112 GLY A CA 1
ATOM 845 C C . GLY A 1 112 ? -1.752 -0.543 -13.339 1.00 93.06 112 GLY A C 1
ATOM 846 O O . GLY A 1 112 ? -1.829 -0.228 -12.152 1.00 93.06 112 GLY A O 1
ATOM 847 N N . VAL A 1 113 ? -1.038 0.230 -14.152 1.00 95.75 113 VAL A N 1
ATOM 848 C CA . VAL A 1 113 ? -0.719 -0.041 -15.571 1.00 95.75 113 VAL A CA 1
ATOM 849 C C . VAL A 1 113 ? 0.229 -1.235 -15.750 1.00 95.75 113 VAL A C 1
ATOM 851 O O . VAL A 1 113 ? 0.996 -1.532 -14.835 1.00 95.75 113 VAL A O 1
ATOM 854 N N . HIS A 1 114 ? 0.204 -1.911 -16.902 1.00 93.56 114 HIS A N 1
ATOM 855 C CA . HIS A 1 114 ? 1.017 -3.120 -17.142 1.00 93.56 114 HIS A CA 1
ATOM 856 C C . HIS A 1 114 ? 2.288 -2.870 -17.967 1.00 93.56 114 HIS A C 1
ATOM 858 O O . HIS A 1 114 ? 3.200 -3.695 -17.966 1.00 93.56 114 HIS A O 1
ATOM 864 N N . GLU A 1 115 ? 2.383 -1.725 -18.645 1.00 93.56 115 GLU A N 1
ATOM 865 C CA . GLU A 1 115 ? 3.510 -1.385 -19.511 1.00 93.56 115 GLU A CA 1
ATOM 866 C C . GLU A 1 115 ? 4.075 -0.003 -19.173 1.00 93.56 115 GLU A C 1
ATOM 868 O O . GLU A 1 115 ? 3.348 0.907 -18.787 1.00 93.56 115 GLU A O 1
ATOM 873 N N . LYS A 1 116 ? 5.385 0.192 -19.374 1.00 93.75 116 LYS A N 1
ATOM 874 C CA . LYS A 1 116 ? 6.039 1.499 -19.161 1.00 93.75 116 LYS A CA 1
ATOM 875 C C . LYS A 1 116 ? 5.623 2.563 -20.190 1.00 93.75 116 LYS A C 1
ATOM 877 O O . LYS A 1 116 ? 5.846 3.757 -19.983 1.00 93.75 116 LYS A O 1
ATOM 882 N N . SER A 1 117 ? 5.095 2.132 -21.331 1.00 96.56 117 SER A N 1
ATOM 883 C CA . SER A 1 117 ? 4.532 2.967 -22.399 1.00 96.56 117 SER A CA 1
ATOM 884 C C . SER A 1 117 ? 3.211 3.620 -21.988 1.00 96.56 117 SER A C 1
ATOM 886 O O . SER A 1 117 ? 2.919 4.710 -22.475 1.00 96.56 117 SER A O 1
ATOM 888 N N . ASP A 1 118 ? 2.446 2.999 -21.089 1.00 96.50 118 ASP A N 1
ATOM 889 C CA . ASP A 1 118 ? 1.160 3.509 -20.616 1.00 96.50 118 ASP A CA 1
ATOM 890 C C . ASP A 1 118 ? 1.363 4.717 -19.692 1.00 96.50 118 ASP A C 1
ATOM 892 O O . ASP A 1 118 ? 2.018 4.625 -18.657 1.00 96.50 118 ASP A O 1
ATOM 896 N N . LYS A 1 119 ? 0.817 5.873 -20.080 1.00 96.94 119 LYS A N 1
ATOM 897 C CA . LYS A 1 119 ? 0.958 7.145 -19.352 1.00 96.94 119 LYS A CA 1
ATOM 898 C C . LYS A 1 119 ? -0.273 7.512 -18.530 1.00 96.94 119 LYS A C 1
ATOM 900 O O . LYS A 1 119 ? -0.459 8.685 -18.204 1.00 96.94 119 LYS A O 1
ATOM 905 N N . THR A 1 120 ? -1.108 6.532 -18.193 1.00 97.56 120 THR A N 1
ATOM 906 C CA . THR A 1 120 ? -2.213 6.723 -17.253 1.00 97.56 120 THR A CA 1
ATOM 907 C C . THR A 1 120 ? -1.684 7.316 -15.948 1.00 97.56 120 THR A C 1
ATOM 909 O O . THR A 1 120 ? -0.753 6.797 -15.330 1.00 97.56 120 THR A O 1
ATOM 912 N N . ALA A 1 121 ? -2.271 8.437 -15.527 1.00 98.19 121 ALA A N 1
ATOM 913 C CA . ALA A 1 121 ? -1.855 9.118 -14.309 1.00 98.19 121 ALA A CA 1
ATOM 914 C C . ALA A 1 121 ? -2.083 8.221 -13.084 1.00 98.19 121 ALA A C 1
ATOM 916 O O . ALA A 1 121 ? -3.154 7.630 -12.948 1.00 98.19 121 ALA A O 1
ATOM 917 N N . TYR A 1 122 ? -1.119 8.199 -12.156 1.00 98.25 122 TYR A N 1
ATOM 918 C CA . TYR A 1 122 ? -1.112 7.337 -10.964 1.00 98.25 122 TYR A CA 1
ATOM 919 C C . TYR A 1 122 ? -2.400 7.380 -10.126 1.00 98.25 122 TYR A C 1
ATOM 921 O O . TYR A 1 122 ? -2.690 6.435 -9.394 1.00 98.25 122 TYR A O 1
ATOM 929 N N . ALA A 1 123 ? -3.163 8.473 -10.208 1.00 98.69 123 ALA A N 1
ATOM 930 C CA . ALA A 1 123 ? -4.393 8.655 -9.453 1.00 98.69 123 ALA A CA 1
ATOM 931 C C . ALA A 1 123 ? -5.475 7.637 -9.838 1.00 98.69 123 ALA A C 1
ATOM 933 O O . ALA A 1 123 ? -6.209 7.198 -8.960 1.00 98.69 123 ALA A O 1
ATOM 934 N N . HIS A 1 124 ? -5.551 7.236 -11.112 1.00 98.56 124 HIS A N 1
ATOM 935 C CA . HIS A 1 124 ? -6.553 6.281 -11.591 1.00 98.56 124 HIS A CA 1
ATOM 936 C C . HIS A 1 124 ? -6.359 4.868 -11.015 1.00 98.56 124 HIS A C 1
ATOM 938 O O . HIS A 1 124 ? -7.270 4.398 -10.337 1.00 98.56 124 HIS A O 1
ATOM 944 N N . PRO A 1 125 ? -5.193 4.207 -11.172 1.00 98.50 125 PRO A N 1
ATOM 945 C CA . PRO A 1 125 ? -4.985 2.885 -10.580 1.00 98.50 125 PRO A CA 1
ATOM 946 C C . PRO A 1 125 ? -4.977 2.918 -9.043 1.00 98.50 125 PRO A C 1
ATOM 948 O O . PRO A 1 125 ? -5.367 1.942 -8.405 1.00 98.50 125 PRO A O 1
ATOM 951 N N . ALA A 1 126 ? -4.573 4.035 -8.421 1.00 98.81 126 ALA A N 1
ATOM 952 C CA . ALA A 1 126 ? -4.663 4.193 -6.969 1.00 98.81 126 ALA A CA 1
ATOM 953 C C . ALA A 1 126 ? -6.117 4.249 -6.469 1.00 98.81 126 ALA A C 1
ATOM 955 O O . ALA A 1 126 ? -6.448 3.573 -5.497 1.00 98.81 126 ALA A O 1
ATOM 956 N N . ASP A 1 127 ? -6.977 5.030 -7.132 1.00 98.75 127 ASP A N 1
ATOM 957 C CA . ASP A 1 127 ? -8.412 5.112 -6.835 1.00 98.75 127 ASP A CA 1
ATOM 958 C C . ASP A 1 127 ? -9.114 3.768 -7.072 1.00 98.75 127 ASP A C 1
ATOM 960 O O . ASP A 1 127 ? -9.894 3.329 -6.227 1.00 98.75 127 ASP A O 1
ATOM 964 N N . GLU A 1 128 ? -8.797 3.079 -8.170 1.00 98.75 128 GLU A N 1
ATOM 965 C CA . GLU A 1 128 ? -9.364 1.767 -8.485 1.00 98.75 128 GLU A CA 1
ATOM 966 C C . GLU A 1 128 ? -9.045 0.735 -7.394 1.00 98.75 128 GLU A C 1
ATOM 968 O O . GLU A 1 128 ? -9.962 0.158 -6.803 1.00 98.75 128 GLU A O 1
ATOM 973 N N . ALA A 1 129 ? -7.765 0.561 -7.052 1.00 98.81 129 ALA A N 1
ATOM 974 C CA . ALA A 1 129 ? -7.344 -0.375 -6.012 1.00 98.81 129 ALA A CA 1
ATOM 975 C C . ALA A 1 129 ? -7.921 -0.017 -4.631 1.00 98.81 129 ALA A C 1
ATOM 977 O O . ALA A 1 129 ? -8.376 -0.894 -3.894 1.00 98.81 129 ALA A O 1
ATOM 978 N N . ALA A 1 130 ? -7.943 1.271 -4.277 1.00 98.81 130 ALA A N 1
ATOM 979 C CA . ALA A 1 130 ? -8.520 1.735 -3.020 1.00 98.81 130 ALA A CA 1
ATOM 980 C C . ALA A 1 130 ? -10.037 1.478 -2.957 1.00 98.81 130 ALA A C 1
ATOM 982 O O . ALA A 1 130 ? -10.547 1.033 -1.929 1.00 98.81 130 ALA A O 1
ATOM 983 N N . LYS A 1 131 ? -10.770 1.661 -4.062 1.00 98.75 131 LYS A N 1
ATOM 984 C CA . LYS A 1 131 ? -12.199 1.318 -4.147 1.00 98.75 131 LYS A CA 1
ATOM 985 C C . LYS A 1 131 ? -12.453 -0.175 -3.988 1.00 98.75 131 LYS A C 1
ATOM 987 O O . LYS A 1 131 ? -13.454 -0.533 -3.373 1.00 98.75 131 LYS A O 1
ATOM 992 N N . MET A 1 132 ? -11.575 -1.038 -4.498 1.00 98.75 132 MET A N 1
ATOM 993 C CA . MET A 1 132 ? -11.685 -2.483 -4.263 1.00 98.75 132 MET A CA 1
ATOM 994 C C . MET A 1 132 ? -11.571 -2.819 -2.775 1.00 98.75 132 MET A C 1
ATOM 996 O O . MET A 1 132 ? -12.354 -3.617 -2.266 1.00 98.75 132 MET A O 1
ATOM 1000 N N . VAL A 1 133 ? -10.642 -2.170 -2.067 1.00 98.75 133 VAL A N 1
ATOM 1001 C CA . VAL A 1 133 ? -10.504 -2.314 -0.611 1.00 98.75 133 VAL A CA 1
ATOM 1002 C C . VAL A 1 133 ? -11.757 -1.817 0.111 1.00 98.75 133 VAL A C 1
ATOM 1004 O O . VAL A 1 133 ? -12.329 -2.544 0.917 1.00 98.75 133 VAL A O 1
ATOM 1007 N N . ALA A 1 134 ? -12.237 -0.614 -0.212 1.00 98.12 134 ALA A N 1
ATOM 1008 C CA . ALA A 1 134 ? -13.422 -0.034 0.424 1.00 98.12 134 ALA A CA 1
ATOM 1009 C C . ALA A 1 134 ? -14.693 -0.885 0.229 1.00 98.12 134 ALA A C 1
ATOM 1011 O O . ALA A 1 134 ? -15.547 -0.940 1.111 1.00 98.12 134 ALA A O 1
ATOM 1012 N N . LYS A 1 135 ? -14.817 -1.562 -0.920 1.00 98.12 135 LYS A N 1
ATOM 1013 C CA . LYS A 1 135 ? -15.937 -2.462 -1.240 1.00 98.12 135 LYS A CA 1
ATOM 1014 C C . LYS A 1 135 ? -15.803 -3.860 -0.631 1.00 98.12 135 LYS A C 1
ATOM 1016 O O . LYS A 1 135 ? -16.774 -4.610 -0.638 1.00 98.12 135 LYS A O 1
ATOM 1021 N N . GLY A 1 136 ? -14.622 -4.219 -0.127 1.00 97.56 136 GLY A N 1
ATOM 1022 C CA . GLY A 1 136 ? -14.322 -5.572 0.339 1.00 97.56 136 GLY A CA 1
ATOM 1023 C C . GLY A 1 136 ? -14.020 -6.571 -0.784 1.00 97.56 136 GLY A C 1
ATOM 1024 O O . GLY A 1 136 ? -14.001 -7.777 -0.530 1.00 97.56 136 GLY A O 1
ATOM 1025 N N . ASP A 1 137 ? -13.751 -6.105 -2.007 1.00 98.19 137 ASP A N 1
ATOM 1026 C CA . ASP A 1 137 ? -13.289 -6.938 -3.130 1.00 98.19 137 ASP A CA 1
ATOM 1027 C C . ASP A 1 137 ? -11.813 -7.349 -2.958 1.00 98.19 137 ASP A C 1
ATOM 1029 O O . ASP A 1 137 ? -11.395 -8.416 -3.418 1.00 98.19 137 ASP A O 1
ATOM 1033 N N . ALA A 1 138 ? -11.042 -6.528 -2.241 1.00 98.62 138 ALA A N 1
ATOM 1034 C CA . ALA A 1 138 ? -9.693 -6.811 -1.764 1.00 98.62 138 ALA A CA 1
ATOM 1035 C C . ALA A 1 138 ? -9.589 -6.501 -0.262 1.00 98.62 138 ALA A C 1
ATOM 1037 O O . ALA A 1 138 ? -10.310 -5.650 0.251 1.00 98.62 138 ALA A O 1
ATOM 1038 N N . ASP A 1 139 ? -8.678 -7.172 0.440 1.00 98.69 139 ASP A N 1
ATOM 1039 C CA . ASP A 1 139 ? -8.436 -6.930 1.868 1.00 98.69 139 ASP A CA 1
ATOM 1040 C C . ASP A 1 139 ? -7.402 -5.815 2.069 1.00 98.69 139 ASP A C 1
ATOM 1042 O O . ASP A 1 139 ? -7.456 -5.062 3.041 1.00 98.69 139 ASP A O 1
ATOM 1046 N N . ARG A 1 140 ? -6.446 -5.709 1.138 1.00 98.81 140 ARG A N 1
ATOM 1047 C CA . ARG A 1 140 ? -5.391 -4.692 1.130 1.00 98.81 140 ARG A CA 1
ATOM 1048 C C . ARG A 1 140 ? -5.008 -4.284 -0.290 1.00 98.81 140 ARG A C 1
ATOM 1050 O O . ARG A 1 140 ? -5.340 -4.988 -1.244 1.00 98.81 140 ARG A O 1
ATOM 1057 N N . ALA A 1 141 ? -4.253 -3.194 -0.431 1.00 98.94 141 ALA A N 1
ATOM 1058 C CA . ALA A 1 141 ? -3.627 -2.824 -1.699 1.00 98.94 141 ALA A CA 1
ATOM 1059 C C . ALA A 1 141 ? -2.138 -2.471 -1.566 1.00 98.94 141 ALA A C 1
ATOM 1061 O O . ALA A 1 141 ? -1.721 -1.840 -0.595 1.00 98.94 141 ALA A O 1
ATOM 1062 N N . LEU A 1 142 ? -1.343 -2.854 -2.566 1.00 98.88 142 LEU A N 1
ATOM 1063 C CA . LEU A 1 142 ? 0.060 -2.476 -2.710 1.00 98.88 142 LEU A CA 1
ATOM 1064 C C . LEU A 1 142 ? 0.234 -1.584 -3.942 1.00 98.88 142 LEU A C 1
ATOM 1066 O O . LEU A 1 142 ? 0.080 -2.036 -5.077 1.00 98.88 142 LEU A O 1
ATOM 1070 N N . LEU A 1 143 ? 0.563 -0.313 -3.721 1.00 98.88 143 LEU A N 1
ATOM 1071 C CA . LEU A 1 143 ? 0.702 0.679 -4.783 1.00 98.88 143 LEU A CA 1
ATOM 1072 C C . LEU A 1 143 ? 2.161 1.087 -4.982 1.00 98.88 143 LEU A C 1
ATOM 1074 O O . LEU A 1 143 ? 2.875 1.377 -4.023 1.00 98.88 143 LEU A O 1
ATOM 1078 N N . ILE A 1 144 ? 2.627 1.140 -6.227 1.00 98.75 144 ILE A N 1
ATOM 1079 C CA . ILE A 1 144 ? 4.015 1.517 -6.526 1.00 98.75 144 ILE A CA 1
ATOM 1080 C C . ILE A 1 144 ? 4.040 2.544 -7.650 1.00 98.75 144 ILE A C 1
ATOM 1082 O O . ILE A 1 144 ? 3.533 2.297 -8.738 1.00 98.75 144 ILE A O 1
ATOM 1086 N N . CYS A 1 145 ? 4.668 3.687 -7.396 1.00 98.31 145 CYS A N 1
ATOM 1087 C CA . CYS A 1 145 ? 4.993 4.676 -8.423 1.00 98.31 145 CYS A CA 1
ATOM 1088 C C . CYS A 1 145 ? 6.446 5.134 -8.257 1.00 98.31 145 CYS A C 1
ATOM 1090 O O . CYS A 1 145 ? 7.227 4.495 -7.550 1.00 98.31 145 CYS A O 1
ATOM 1092 N N . GLY A 1 146 ? 6.830 6.259 -8.866 1.00 98.50 146 GLY A N 1
ATOM 1093 C CA . GLY A 1 146 ? 8.181 6.805 -8.708 1.00 98.50 146 GLY A CA 1
ATOM 1094 C C . GLY A 1 146 ? 8.589 7.015 -7.240 1.00 98.50 146 GLY A C 1
ATOM 1095 O O . GLY A 1 146 ? 9.670 6.588 -6.847 1.00 98.50 146 GLY A O 1
ATOM 1096 N N . THR A 1 147 ? 7.728 7.628 -6.418 1.00 98.75 147 THR A N 1
ATOM 1097 C CA . THR A 1 147 ? 8.026 7.957 -5.005 1.00 98.75 147 THR A CA 1
ATOM 1098 C C . THR A 1 147 ? 7.110 7.279 -3.986 1.00 98.75 147 THR A C 1
ATOM 1100 O O . THR A 1 147 ? 7.415 7.286 -2.798 1.00 98.75 147 THR A O 1
ATOM 1103 N N . GLY A 1 148 ? 5.986 6.710 -4.422 1.00 98.62 148 GLY A N 1
ATOM 1104 C CA . GLY A 1 148 ? 4.904 6.219 -3.559 1.00 98.62 148 GLY A CA 1
ATOM 1105 C C . GLY A 1 148 ? 3.953 7.314 -3.056 1.00 98.62 148 GLY A C 1
ATOM 1106 O O . GLY A 1 148 ? 2.838 7.010 -2.641 1.00 98.62 148 GLY A O 1
ATOM 1107 N N . LEU A 1 149 ? 4.333 8.593 -3.160 1.00 98.88 149 LEU A N 1
ATOM 1108 C CA . LEU A 1 149 ? 3.582 9.698 -2.554 1.00 98.88 149 LEU A CA 1
ATOM 1109 C C . LEU A 1 149 ? 2.245 9.961 -3.252 1.00 98.88 149 LEU A C 1
ATOM 1111 O O . LEU A 1 149 ? 1.211 10.053 -2.598 1.00 98.88 149 LEU A O 1
ATOM 1115 N N . GLY A 1 150 ? 2.258 10.076 -4.584 1.00 98.75 150 GLY A N 1
ATOM 1116 C CA . GLY A 1 150 ? 1.059 10.411 -5.358 1.00 98.75 150 GLY A CA 1
ATOM 1117 C C . GLY A 1 150 ? -0.045 9.368 -5.198 1.00 98.75 150 GLY A C 1
ATOM 1118 O O . GLY A 1 150 ? -1.187 9.712 -4.909 1.00 98.75 150 GLY A O 1
ATOM 1119 N N . VAL A 1 151 ? 0.316 8.086 -5.293 1.00 98.81 151 VAL A N 1
ATOM 1120 C CA . VAL A 1 151 ? -0.627 6.976 -5.105 1.00 98.81 151 VAL A CA 1
ATOM 1121 C C . VAL A 1 151 ? -1.186 6.929 -3.681 1.00 98.81 151 VAL A C 1
ATOM 1123 O O . VAL A 1 151 ? -2.384 6.712 -3.522 1.00 98.81 151 VAL A O 1
ATOM 1126 N N . ALA A 1 152 ? -0.378 7.223 -2.653 1.00 98.94 152 ALA A N 1
ATOM 1127 C CA . ALA A 1 152 ? -0.864 7.315 -1.276 1.00 98.94 152 ALA A CA 1
ATOM 1128 C C . ALA A 1 152 ? -1.849 8.479 -1.097 1.00 98.94 152 ALA A C 1
ATOM 1130 O O . ALA A 1 152 ? -2.897 8.318 -0.473 1.00 98.94 152 ALA A O 1
ATOM 1131 N N . ILE A 1 153 ? -1.542 9.652 -1.661 1.00 98.94 153 ILE A N 1
ATOM 1132 C CA . ILE A 1 153 ? -2.432 10.819 -1.612 1.00 98.94 153 ILE A CA 1
ATOM 1133 C C . ILE A 1 153 ? -3.769 10.499 -2.287 1.00 98.94 153 ILE A C 1
ATOM 1135 O O . ILE A 1 153 ? -4.814 10.803 -1.716 1.00 98.94 153 ILE A O 1
ATOM 1139 N N . SER A 1 154 ? -3.742 9.879 -3.469 1.00 98.88 154 SER A N 1
ATOM 1140 C CA . SER A 1 154 ? -4.943 9.504 -4.219 1.00 98.88 154 SER A CA 1
ATOM 1141 C C . SER A 1 154 ? -5.778 8.445 -3.501 1.00 98.88 154 SER A C 1
ATOM 1143 O O . SER A 1 154 ? -6.982 8.629 -3.361 1.00 98.88 154 SER A O 1
ATOM 1145 N N . ALA A 1 155 ? -5.158 7.379 -2.988 1.00 98.81 155 ALA A N 1
ATOM 1146 C CA . ALA A 1 155 ? -5.869 6.311 -2.286 1.00 98.81 155 ALA A CA 1
ATOM 1147 C C . ALA A 1 155 ? -6.572 6.810 -1.010 1.00 98.81 155 ALA A C 1
ATOM 1149 O O . ALA A 1 155 ? -7.709 6.427 -0.755 1.00 98.81 155 ALA A O 1
ATOM 1150 N N . ASN A 1 156 ? -5.956 7.736 -0.263 1.00 98.75 156 ASN A N 1
ATOM 1151 C CA . ASN A 1 156 ? -6.577 8.382 0.905 1.00 98.75 156 ASN A CA 1
ATOM 1152 C C . ASN A 1 156 ? -7.779 9.289 0.561 1.00 98.75 156 ASN A C 1
ATOM 1154 O O . ASN A 1 156 ? -8.403 9.837 1.466 1.00 98.75 156 ASN A O 1
ATOM 1158 N N . LYS A 1 157 ? -8.093 9.522 -0.723 1.00 98.19 157 LYS A N 1
ATOM 1159 C CA . LYS A 1 157 ? -9.326 10.221 -1.129 1.00 98.19 157 LYS A CA 1
ATOM 1160 C C . LYS A 1 157 ? -10.529 9.292 -1.248 1.00 98.19 157 LYS A C 1
ATOM 1162 O O . LYS A 1 157 ? -11.638 9.790 -1.425 1.00 98.19 157 LYS A O 1
ATOM 1167 N N . VAL A 1 158 ? -10.329 7.978 -1.159 1.00 98.19 158 VAL A N 1
ATOM 1168 C CA . VAL A 1 158 ? -11.422 7.007 -1.151 1.00 98.19 158 VAL A CA 1
ATOM 1169 C C . VAL A 1 158 ? -11.930 6.839 0.283 1.00 98.19 158 VAL A C 1
ATOM 1171 O O . VAL A 1 158 ? -11.136 6.461 1.147 1.00 98.19 158 VAL A O 1
ATOM 1174 N N . PRO A 1 159 ? -13.230 7.079 0.548 1.00 97.50 159 PRO A N 1
ATOM 1175 C CA . PRO A 1 159 ? -13.778 6.969 1.891 1.00 97.50 159 PRO A CA 1
ATOM 1176 C C . PRO A 1 159 ? -13.498 5.616 2.552 1.00 97.50 159 PRO A C 1
ATOM 1178 O O . PRO A 1 159 ? -13.702 4.559 1.952 1.00 97.50 159 PRO A O 1
ATOM 1181 N N . GLY A 1 160 ? -13.033 5.660 3.796 1.00 96.56 160 GLY A N 1
ATOM 1182 C CA . GLY A 1 160 ? -12.697 4.510 4.626 1.00 96.56 160 GLY A CA 1
ATOM 1183 C C . GLY A 1 160 ? -11.350 3.854 4.334 1.00 96.56 160 GLY A C 1
ATOM 1184 O O . GLY A 1 160 ? -10.982 2.897 5.025 1.00 96.56 160 GLY A O 1
ATOM 1185 N N . VAL A 1 161 ? -10.589 4.368 3.367 1.00 98.62 161 VAL A N 1
ATOM 1186 C CA . VAL A 1 161 ? -9.258 3.865 3.016 1.00 98.62 161 VAL A CA 1
ATOM 1187 C C . VAL A 1 161 ? -8.174 4.699 3.685 1.00 98.62 161 VAL A C 1
ATOM 1189 O O . VAL A 1 161 ? -8.177 5.925 3.630 1.00 98.62 161 VAL A O 1
ATOM 1192 N N . ARG A 1 162 ? -7.196 4.013 4.277 1.00 98.88 162 ARG A N 1
ATOM 1193 C CA . ARG A 1 162 ? -5.986 4.606 4.846 1.00 98.88 162 ARG A CA 1
ATOM 1194 C C . ARG A 1 162 ? -4.778 4.071 4.092 1.00 98.88 162 ARG A C 1
ATOM 1196 O O . ARG A 1 162 ? -4.513 2.867 4.074 1.00 98.88 162 ARG A O 1
ATOM 1203 N N . ALA A 1 163 ? -4.047 4.984 3.468 1.00 98.94 163 ALA A N 1
ATOM 1204 C CA . ALA A 1 163 ? -2.881 4.688 2.656 1.00 98.94 163 ALA A CA 1
ATOM 1205 C C . ALA A 1 163 ? -1.634 5.384 3.194 1.00 98.94 163 ALA A C 1
ATOM 1207 O O . ALA A 1 163 ? -1.672 6.557 3.568 1.00 98.94 163 ALA A O 1
ATOM 1208 N N . VAL A 1 164 ? -0.504 4.682 3.184 1.00 98.94 164 VAL A N 1
ATOM 1209 C CA . VAL A 1 164 ? 0.783 5.234 3.622 1.00 98.94 164 VAL A CA 1
ATOM 1210 C C . VAL A 1 164 ? 1.864 4.991 2.587 1.00 98.94 164 VAL A C 1
ATOM 1212 O O . VAL A 1 164 ? 1.849 3.977 1.900 1.00 98.94 164 VAL A O 1
ATOM 1215 N N . THR A 1 165 ? 2.844 5.891 2.510 1.00 98.94 165 THR A N 1
ATOM 1216 C CA . THR A 1 165 ? 4.145 5.566 1.910 1.00 98.94 165 THR A CA 1
ATOM 1217 C C . THR A 1 165 ? 5.087 5.144 3.028 1.00 98.94 165 THR A C 1
ATOM 1219 O O . THR A 1 165 ? 5.286 5.921 3.959 1.00 98.94 165 THR A O 1
ATOM 1222 N N . ALA A 1 166 ? 5.646 3.936 2.962 1.00 98.88 166 ALA A N 1
ATOM 1223 C CA . ALA A 1 166 ? 6.565 3.433 3.982 1.00 98.88 166 ALA A CA 1
ATOM 1224 C C . ALA A 1 166 ? 7.745 2.706 3.334 1.00 98.88 166 ALA A C 1
ATOM 1226 O O . ALA A 1 166 ? 7.559 1.858 2.463 1.00 98.88 166 ALA A O 1
ATOM 1227 N N . HIS A 1 167 ? 8.959 3.060 3.759 1.00 98.88 167 HIS A N 1
ATOM 1228 C CA . HIS A 1 167 ? 10.228 2.639 3.145 1.00 98.88 167 HIS A CA 1
ATOM 1229 C C . HIS A 1 167 ? 11.195 1.995 4.149 1.00 98.88 167 HIS A C 1
ATOM 1231 O O . HIS A 1 167 ? 12.372 1.811 3.855 1.00 98.88 167 HIS A O 1
ATOM 1237 N N . ASP A 1 168 ? 10.692 1.619 5.321 1.00 98.88 168 ASP A N 1
ATOM 1238 C CA . ASP A 1 168 ? 11.428 0.936 6.379 1.00 98.88 168 ASP A CA 1
ATOM 1239 C C . ASP A 1 168 ? 10.494 -0.008 7.157 1.00 98.88 168 ASP A C 1
ATOM 1241 O O . ASP A 1 168 ? 9.274 0.189 7.183 1.00 98.88 168 ASP A O 1
ATOM 1245 N N . SER A 1 169 ? 11.062 -1.042 7.785 1.00 98.81 169 SER A N 1
ATOM 1246 C CA . SER A 1 169 ? 10.296 -2.092 8.474 1.00 98.81 169 SER A CA 1
ATOM 1247 C C . SER A 1 169 ? 9.451 -1.557 9.627 1.00 98.81 169 SER A C 1
ATOM 1249 O O . SER A 1 169 ? 8.341 -2.037 9.843 1.00 98.81 169 SER A O 1
ATOM 1251 N N . PHE A 1 170 ? 9.938 -0.544 10.349 1.00 98.88 170 PHE A N 1
ATOM 1252 C CA . PHE A 1 170 ? 9.201 0.025 11.472 1.00 98.88 170 PHE A CA 1
ATOM 1253 C C . PHE A 1 170 ? 7.944 0.740 10.976 1.00 98.88 170 PHE A C 1
ATOM 1255 O O . PHE A 1 170 ? 6.842 0.448 11.436 1.00 98.88 170 PHE A O 1
ATOM 1262 N N . SER A 1 171 ? 8.073 1.612 9.978 1.00 98.88 171 SER A N 1
ATOM 1263 C CA . SER A 1 171 ? 6.929 2.289 9.365 1.00 98.88 171 SER A CA 1
ATOM 1264 C C . SER A 1 171 ? 5.938 1.299 8.747 1.00 98.88 171 SER A C 1
ATOM 1266 O O . SER A 1 171 ? 4.729 1.493 8.871 1.00 98.88 171 SER A O 1
ATOM 1268 N N . VAL A 1 172 ? 6.417 0.212 8.131 1.00 98.94 172 VAL A N 1
ATOM 1269 C CA . VAL A 1 172 ? 5.554 -0.852 7.594 1.00 98.94 172 VAL A CA 1
ATOM 1270 C C . VAL A 1 172 ? 4.800 -1.587 8.702 1.00 98.94 172 VAL A C 1
ATOM 1272 O O . VAL A 1 172 ? 3.589 -1.769 8.580 1.00 98.94 172 VAL A O 1
ATOM 1275 N N . GLU A 1 173 ? 5.450 -1.948 9.806 1.00 98.88 173 GLU A N 1
ATOM 1276 C CA . GLU A 1 173 ? 4.769 -2.521 10.971 1.00 98.88 173 GLU A CA 1
ATOM 1277 C C . GLU A 1 173 ? 3.694 -1.562 11.502 1.00 98.88 173 GLU A C 1
ATOM 1279 O O . GLU A 1 173 ? 2.526 -1.936 11.665 1.00 98.88 173 GLU A O 1
ATOM 1284 N N . ARG A 1 174 ? 4.067 -0.296 11.738 1.00 98.88 174 ARG A N 1
ATOM 1285 C CA . ARG A 1 174 ? 3.154 0.704 12.307 1.00 98.88 174 ARG A CA 1
ATOM 1286 C C . ARG A 1 174 ? 2.022 1.061 11.353 1.00 98.88 174 ARG A C 1
ATOM 1288 O O . ARG A 1 174 ? 0.947 1.429 11.831 1.00 98.88 174 ARG A O 1
ATOM 1295 N N . SER A 1 175 ? 2.211 0.915 10.040 1.00 98.88 175 SER A N 1
ATOM 1296 C CA . SER A 1 175 ? 1.136 1.092 9.059 1.00 98.88 175 SER A CA 1
ATOM 1297 C C . SER A 1 175 ? -0.065 0.209 9.394 1.00 98.88 175 SER A C 1
ATOM 1299 O O . SER A 1 175 ? -1.182 0.708 9.456 1.00 98.88 175 SER A O 1
ATOM 1301 N N . ILE A 1 176 ? 0.167 -1.055 9.754 1.00 98.88 176 ILE A N 1
ATOM 1302 C CA . ILE A 1 176 ? -0.897 -1.968 10.168 1.00 98.88 176 ILE A CA 1
ATOM 1303 C C . ILE A 1 176 ? -1.214 -1.785 11.646 1.00 98.88 176 ILE A C 1
ATOM 1305 O O . ILE A 1 176 ? -2.331 -1.433 11.997 1.00 98.88 176 ILE A O 1
ATOM 1309 N N . MET A 1 177 ? -0.235 -1.975 12.531 1.00 98.75 177 MET A N 1
ATOM 1310 C CA . MET A 1 177 ? -0.486 -2.131 13.969 1.00 98.75 177 MET A CA 1
ATOM 1311 C C . MET A 1 177 ? -0.913 -0.838 14.680 1.00 98.75 177 MET A C 1
ATOM 1313 O O . MET A 1 177 ? -1.358 -0.883 15.825 1.00 98.75 177 MET A O 1
ATOM 1317 N N . SER A 1 178 ? -0.746 0.329 14.051 1.00 98.75 178 SER A N 1
ATOM 1318 C CA . SER A 1 178 ? -1.231 1.609 14.598 1.00 98.75 178 SER A CA 1
ATOM 1319 C C . SER A 1 178 ? -2.288 2.281 13.748 1.00 98.75 178 SER A C 1
ATOM 1321 O O . SER A 1 178 ? -3.186 2.898 14.306 1.00 98.75 178 SER A O 1
ATOM 1323 N N . ASN A 1 179 ? -2.155 2.209 12.428 1.00 98.81 179 ASN A N 1
ATOM 1324 C CA . ASN A 1 179 ? -2.986 3.011 11.535 1.00 98.81 179 ASN A CA 1
ATOM 1325 C C . ASN A 1 179 ? -4.059 2.183 10.830 1.00 98.81 179 ASN A C 1
ATOM 1327 O O . ASN A 1 179 ? -4.880 2.762 10.124 1.00 98.81 179 ASN A O 1
ATOM 1331 N N . ASP A 1 180 ? -4.037 0.855 10.992 1.00 98.75 180 ASP A N 1
ATOM 1332 C CA . ASP A 1 180 ? -4.884 -0.070 10.241 1.00 98.75 180 ASP A CA 1
ATOM 1333 C C . ASP A 1 180 ? -4.919 0.290 8.744 1.00 98.75 180 ASP A C 1
ATOM 1335 O O . ASP A 1 180 ? -5.979 0.408 8.130 1.00 98.75 180 ASP A O 1
ATOM 1339 N N . ALA A 1 181 ? -3.748 0.616 8.186 1.00 98.88 181 ALA A N 1
ATOM 1340 C CA . ALA A 1 181 ? -3.617 1.121 6.829 1.00 98.88 181 ALA A CA 1
ATOM 1341 C C . ALA A 1 181 ? -3.718 -0.034 5.838 1.00 98.88 181 ALA A C 1
ATOM 1343 O O . ALA A 1 181 ? -2.796 -0.839 5.688 1.00 98.88 181 ALA A O 1
ATOM 1344 N N . GLN A 1 182 ? -4.842 -0.104 5.134 1.00 98.88 182 GLN A N 1
ATOM 1345 C CA . GLN A 1 182 ? -5.093 -1.163 4.164 1.00 98.88 182 GLN A CA 1
ATOM 1346 C C . GLN A 1 182 ? -4.213 -1.020 2.918 1.00 98.88 182 GLN A C 1
ATOM 1348 O O . GLN A 1 182 ? -4.045 -1.986 2.175 1.00 98.88 182 GLN A O 1
ATOM 1353 N N . VAL A 1 183 ? -3.661 0.172 2.671 1.00 98.94 183 VAL A N 1
ATOM 1354 C CA . VAL A 1 183 ? -2.877 0.461 1.470 1.00 98.94 183 VAL A CA 1
ATOM 1355 C C . VAL A 1 183 ? -1.437 0.825 1.826 1.00 98.94 183 VAL A C 1
ATOM 1357 O O . VAL A 1 183 ? -1.170 1.839 2.474 1.00 98.94 183 VAL A O 1
ATOM 1360 N N . LEU A 1 184 ? -0.494 0.013 1.350 1.00 98.94 184 LEU A N 1
ATOM 1361 C CA . LEU A 1 184 ? 0.938 0.296 1.410 1.00 98.94 184 LEU A CA 1
ATOM 1362 C C . LEU A 1 184 ? 1.407 0.847 0.063 1.00 98.94 184 LEU A C 1
ATOM 1364 O O . LEU A 1 184 ? 1.120 0.276 -0.985 1.00 98.94 184 LEU A O 1
ATOM 1368 N N . CYS A 1 185 ? 2.157 1.945 0.097 1.00 98.94 185 CYS A N 1
ATOM 1369 C CA . CYS A 1 185 ? 2.732 2.586 -1.076 1.00 98.94 185 CYS A CA 1
ATOM 1370 C C . CYS A 1 185 ? 4.261 2.588 -1.009 1.00 98.94 185 CYS A C 1
ATOM 1372 O O . CYS A 1 185 ? 4.848 2.863 0.040 1.00 98.94 185 CYS A O 1
ATOM 1374 N N . MET A 1 186 ? 4.918 2.337 -2.142 1.00 98.88 186 MET A N 1
ATOM 1375 C CA . MET A 1 186 ? 6.380 2.355 -2.258 1.00 98.88 186 MET A CA 1
ATOM 1376 C C . MET A 1 186 ? 6.846 3.126 -3.498 1.00 98.88 186 MET A C 1
ATOM 1378 O O . MET A 1 186 ? 6.092 3.329 -4.449 1.00 98.88 186 MET A O 1
ATOM 1382 N N . GLY A 1 187 ? 8.098 3.590 -3.464 1.00 98.69 187 GLY A N 1
ATOM 1383 C CA . GLY A 1 187 ? 8.705 4.388 -4.525 1.00 98.69 187 GLY A CA 1
ATOM 1384 C C . GLY A 1 187 ? 9.831 3.634 -5.217 1.00 98.69 187 GLY A C 1
ATOM 1385 O O . GLY A 1 187 ? 10.892 3.464 -4.618 1.00 98.69 187 GLY A O 1
ATOM 1386 N N . GLU A 1 188 ? 9.636 3.234 -6.475 1.00 98.50 188 GLU A N 1
ATOM 1387 C CA . GLU A 1 188 ? 10.653 2.511 -7.264 1.00 98.50 188 GLU A CA 1
ATOM 1388 C C . GLU A 1 188 ? 11.934 3.344 -7.460 1.00 98.50 188 GLU A C 1
ATOM 1390 O O . GLU A 1 188 ? 13.032 2.800 -7.509 1.00 98.50 188 GLU A O 1
ATOM 1395 N N . ARG A 1 189 ? 11.827 4.680 -7.492 1.00 98.38 189 ARG A N 1
ATOM 1396 C CA . ARG A 1 189 ? 12.983 5.587 -7.620 1.00 98.38 189 ARG A CA 1
ATOM 1397 C C . ARG A 1 189 ? 13.619 5.962 -6.277 1.00 98.38 189 ARG A C 1
ATOM 1399 O O . ARG A 1 189 ? 14.544 6.768 -6.266 1.00 98.38 189 ARG A O 1
ATOM 1406 N N . VAL A 1 190 ? 13.098 5.448 -5.160 1.00 98.75 190 VAL A N 1
ATOM 1407 C CA . VAL A 1 190 ? 13.497 5.860 -3.802 1.00 98.75 190 VAL A CA 1
ATOM 1408 C C . VAL A 1 190 ? 14.164 4.721 -3.040 1.00 98.75 190 VAL A C 1
ATOM 1410 O O . VAL A 1 190 ? 15.213 4.929 -2.437 1.00 98.75 190 VAL A O 1
ATOM 1413 N N . ILE A 1 191 ? 13.589 3.518 -3.079 1.00 98.75 191 ILE A N 1
ATOM 1414 C CA . ILE A 1 191 ? 14.127 2.345 -2.379 1.00 98.75 191 ILE A CA 1
ATOM 1415 C C . ILE A 1 191 ? 14.586 1.269 -3.355 1.00 98.75 191 ILE A C 1
ATOM 1417 O O . ILE A 1 191 ? 14.055 1.152 -4.454 1.00 98.75 191 ILE A O 1
ATOM 1421 N N . GLY A 1 192 ? 15.556 0.450 -2.943 1.00 98.69 192 GLY A N 1
ATOM 1422 C CA . GLY A 1 192 ? 16.010 -0.708 -3.717 1.00 98.69 192 GLY A CA 1
ATOM 1423 C C . GLY A 1 192 ? 14.987 -1.850 -3.737 1.00 98.69 192 GLY A C 1
ATOM 1424 O O . GLY A 1 192 ? 14.243 -2.042 -2.773 1.00 98.69 192 GLY A O 1
ATOM 1425 N N . LEU A 1 193 ? 14.985 -2.636 -4.817 1.00 98.69 193 LEU A N 1
ATOM 1426 C CA . LEU A 1 193 ? 14.019 -3.715 -5.049 1.00 98.69 193 LEU A CA 1
ATOM 1427 C C . LEU A 1 193 ? 14.001 -4.744 -3.912 1.00 98.69 193 LEU A C 1
ATOM 1429 O O . LEU A 1 193 ? 12.936 -5.078 -3.410 1.00 98.69 193 LEU A O 1
ATOM 1433 N N . GLU A 1 194 ? 15.165 -5.211 -3.459 1.00 98.75 194 GLU A N 1
ATOM 1434 C CA . GLU A 1 194 ? 15.235 -6.234 -2.405 1.00 98.75 194 GLU A CA 1
ATOM 1435 C C . GLU A 1 194 ? 14.670 -5.743 -1.065 1.00 98.75 194 GLU A C 1
ATOM 1437 O O . GLU A 1 194 ? 14.015 -6.501 -0.349 1.00 98.75 194 GLU A O 1
ATOM 1442 N N . LEU A 1 195 ? 14.842 -4.452 -0.754 1.00 98.88 195 LEU A N 1
ATOM 1443 C CA . LEU A 1 195 ? 14.184 -3.846 0.401 1.00 98.88 195 LEU A CA 1
ATOM 1444 C C . LEU A 1 195 ? 12.666 -3.806 0.191 1.00 98.88 195 LEU A C 1
ATOM 1446 O O . LEU A 1 195 ? 11.929 -4.251 1.062 1.00 98.88 195 LEU A O 1
ATOM 1450 N N . ALA A 1 196 ? 12.190 -3.348 -0.971 1.00 98.88 196 ALA A N 1
ATOM 1451 C CA . ALA A 1 196 ? 10.760 -3.296 -1.281 1.00 98.88 196 ALA A CA 1
ATOM 1452 C C . ALA A 1 196 ? 10.079 -4.679 -1.177 1.00 98.88 196 ALA A C 1
ATOM 1454 O O . ALA A 1 196 ? 9.007 -4.801 -0.583 1.00 98.88 196 ALA A O 1
ATOM 1455 N N . ARG A 1 197 ? 10.728 -5.733 -1.689 1.00 98.81 197 ARG A N 1
ATOM 1456 C CA . ARG A 1 197 ? 10.268 -7.132 -1.594 1.00 98.81 197 ARG A CA 1
ATOM 1457 C C . ARG A 1 197 ? 10.181 -7.601 -0.141 1.00 98.81 197 ARG A C 1
ATOM 1459 O O . ARG A 1 197 ? 9.162 -8.154 0.275 1.00 98.81 197 ARG A O 1
ATOM 1466 N N . ARG A 1 198 ? 11.217 -7.327 0.661 1.00 98.81 198 ARG A N 1
ATOM 1467 C CA . ARG A 1 198 ? 11.226 -7.636 2.099 1.00 98.81 198 ARG A CA 1
ATOM 1468 C C . ARG A 1 198 ? 10.088 -6.932 2.839 1.00 98.81 198 ARG A C 1
ATOM 1470 O O . ARG A 1 198 ? 9.370 -7.581 3.596 1.00 98.81 198 ARG A O 1
ATOM 1477 N N . LEU A 1 199 ? 9.909 -5.636 2.597 1.00 98.94 199 LEU A N 1
ATOM 1478 C CA . LEU A 1 199 ? 8.873 -4.829 3.240 1.00 98.94 199 LEU A CA 1
ATOM 1479 C C . LEU A 1 199 ? 7.463 -5.327 2.896 1.00 98.94 199 LEU A C 1
ATOM 1481 O O . LEU A 1 199 ? 6.635 -5.471 3.793 1.00 98.94 199 LEU A O 1
ATOM 1485 N N . ALA A 1 200 ? 7.199 -5.673 1.632 1.00 98.88 200 ALA A N 1
ATOM 1486 C CA . ALA A 1 200 ? 5.921 -6.262 1.228 1.00 98.88 200 ALA A CA 1
ATOM 1487 C C . ALA A 1 200 ? 5.643 -7.594 1.953 1.00 98.88 200 ALA A C 1
ATOM 1489 O O . ALA A 1 200 ? 4.528 -7.831 2.422 1.00 98.88 200 ALA A O 1
ATOM 1490 N N . LYS A 1 201 ? 6.667 -8.441 2.114 1.00 98.69 201 LYS A N 1
ATOM 1491 C CA . LYS A 1 201 ? 6.558 -9.715 2.839 1.00 98.69 201 LYS A CA 1
ATOM 1492 C C . LYS A 1 201 ? 6.300 -9.536 4.339 1.00 98.69 201 LYS A C 1
ATOM 1494 O O . LYS A 1 201 ? 5.518 -10.298 4.917 1.00 98.69 201 LYS A O 1
ATOM 1499 N N . GLU A 1 202 ? 6.967 -8.574 4.975 1.00 98.81 202 GLU A N 1
ATOM 1500 C CA . GLU A 1 202 ? 6.744 -8.221 6.384 1.00 98.81 202 GLU A CA 1
ATOM 1501 C C . GLU A 1 202 ? 5.315 -7.700 6.578 1.00 98.81 202 GLU A C 1
ATOM 1503 O O . GLU A 1 202 ? 4.579 -8.212 7.421 1.00 98.81 202 GLU A O 1
ATOM 1508 N N . TRP A 1 203 ? 4.885 -6.773 5.717 1.00 98.88 203 TRP A N 1
ATOM 1509 C CA . TRP A 1 203 ? 3.560 -6.157 5.744 1.00 98.88 203 TRP A CA 1
ATOM 1510 C C . TRP A 1 203 ? 2.414 -7.173 5.782 1.00 98.88 203 TRP A C 1
ATOM 1512 O O . TRP A 1 203 ? 1.522 -7.066 6.627 1.00 98.88 203 TRP A O 1
ATOM 1522 N N . VAL A 1 204 ? 2.461 -8.194 4.919 1.00 98.50 204 VAL A N 1
ATOM 1523 C CA . VAL A 1 204 ? 1.480 -9.298 4.862 1.00 98.50 204 VAL A CA 1
ATOM 1524 C C . VAL A 1 204 ? 1.354 -10.046 6.199 1.00 98.50 204 VAL A C 1
ATOM 1526 O O . VAL A 1 204 ? 0.300 -10.604 6.497 1.00 98.50 204 VAL A O 1
ATOM 1529 N N . GLY A 1 205 ? 2.405 -10.056 7.024 1.00 98.00 205 GLY A N 1
ATOM 1530 C CA . GLY A 1 205 ? 2.427 -10.760 8.308 1.00 98.00 205 GLY A CA 1
ATOM 1531 C C . GLY A 1 205 ? 1.765 -10.025 9.468 1.00 98.00 205 GLY A C 1
ATOM 1532 O O . GLY A 1 205 ? 1.359 -10.673 10.431 1.00 98.00 205 GLY A O 1
ATOM 1533 N N . TYR A 1 206 ? 1.639 -8.701 9.400 1.00 98.56 206 TYR A N 1
ATOM 1534 C CA . TYR A 1 206 ? 1.063 -7.923 10.495 1.00 98.56 206 TYR A CA 1
ATOM 1535 C C . TYR A 1 206 ? -0.463 -7.965 10.470 1.00 98.56 206 TYR A C 1
ATOM 1537 O O . TYR A 1 206 ? -1.075 -7.964 9.403 1.00 98.56 206 TYR A O 1
ATOM 1545 N N . LYS A 1 207 ? -1.093 -7.937 11.647 1.00 98.38 207 LYS A N 1
ATOM 1546 C CA . LYS A 1 207 ? -2.550 -7.835 11.813 1.00 98.38 207 LYS A CA 1
ATOM 1547 C C . LYS A 1 207 ? -2.871 -6.714 12.794 1.00 98.38 207 LYS A C 1
ATOM 1549 O O . LYS A 1 207 ? -2.194 -6.571 13.809 1.00 98.38 207 LYS A O 1
ATOM 1554 N N . PHE A 1 208 ? -3.876 -5.911 12.465 1.00 98.62 208 PHE A N 1
ATOM 1555 C CA . PHE A 1 208 ? -4.360 -4.866 13.353 1.00 98.62 208 PHE A CA 1
ATOM 1556 C C . PHE A 1 208 ? -5.216 -5.472 14.471 1.00 98.62 208 PHE A C 1
ATOM 1558 O O . PHE A 1 208 ? -5.972 -6.414 14.231 1.00 98.62 208 PHE A O 1
ATOM 1565 N N . ASP A 1 209 ? -5.093 -4.932 15.684 1.00 98.38 209 ASP A N 1
ATOM 1566 C CA . ASP A 1 209 ? -5.957 -5.282 16.810 1.00 98.38 209 ASP A CA 1
ATOM 1567 C C . ASP A 1 209 ? -7.008 -4.176 17.019 1.00 98.38 209 ASP A C 1
ATOM 1569 O O . ASP A 1 209 ? -6.660 -3.090 17.506 1.00 98.38 209 ASP A O 1
ATOM 1573 N N . PRO A 1 210 ? -8.293 -4.437 16.706 1.00 97.62 210 PRO A N 1
ATOM 1574 C CA . PRO A 1 210 ? -9.367 -3.460 16.867 1.00 97.62 210 PRO A CA 1
ATOM 1575 C C . PRO A 1 210 ? -9.681 -3.134 18.336 1.00 97.62 210 PRO A C 1
ATOM 1577 O O . PRO A 1 210 ? -10.453 -2.219 18.600 1.00 97.62 210 PRO A O 1
ATOM 1580 N N . LYS A 1 211 ? -9.098 -3.856 19.303 1.00 98.06 211 LYS A N 1
ATOM 1581 C CA . LYS A 1 211 ? -9.225 -3.573 20.743 1.00 98.06 211 LYS A CA 1
ATOM 1582 C C . LYS A 1 211 ? -8.033 -2.794 21.307 1.00 98.06 211 LYS A C 1
ATOM 1584 O O . LYS A 1 211 ? -8.007 -2.492 22.499 1.00 98.06 211 LYS A O 1
ATOM 1589 N N . SER A 1 212 ? -7.044 -2.469 20.475 1.00 98.38 212 SER A N 1
ATOM 1590 C CA . SER A 1 212 ? -5.844 -1.752 20.899 1.00 98.38 212 SER A CA 1
ATOM 1591 C C . SER A 1 212 ? -6.110 -0.268 21.174 1.00 98.38 212 SER A C 1
ATOM 1593 O O . SER A 1 212 ? -7.039 0.337 20.642 1.00 98.38 212 SER A O 1
ATOM 1595 N N . ALA A 1 213 ? -5.211 0.377 21.925 1.00 98.38 213 ALA A N 1
ATOM 1596 C CA . ALA A 1 213 ? -5.244 1.831 22.127 1.00 98.38 213 ALA A CA 1
ATOM 1597 C C . ALA A 1 213 ? -5.093 2.640 20.819 1.00 98.38 213 ALA A C 1
ATOM 1599 O O . ALA A 1 213 ? -5.412 3.829 20.781 1.00 98.38 213 ALA A O 1
ATOM 1600 N N . SER A 1 214 ? -4.593 2.019 19.748 1.00 98.62 214 SER A N 1
ATOM 1601 C CA . SER A 1 214 ? -4.509 2.644 18.429 1.00 98.62 214 SER A CA 1
ATOM 1602 C C . SER A 1 214 ? -5.866 2.709 17.722 1.00 98.62 214 SER A C 1
ATOM 1604 O O . SER A 1 214 ? -6.085 3.650 16.964 1.00 98.62 214 SER A O 1
ATOM 1606 N N . ALA A 1 215 ? -6.801 1.794 18.015 1.00 98.56 215 ALA A N 1
ATOM 1607 C CA . ALA A 1 215 ? -8.139 1.786 17.413 1.00 98.56 215 ALA A CA 1
ATOM 1608 C C . ALA A 1 215 ? -8.903 3.087 17.665 1.00 98.56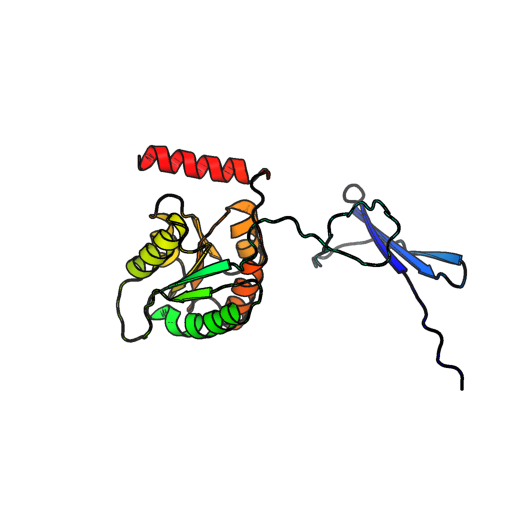 215 ALA A C 1
ATOM 1610 O O . ALA A 1 215 ? -9.375 3.700 16.716 1.00 98.56 215 ALA A O 1
ATOM 1611 N N . ALA A 1 216 ? -8.870 3.612 18.893 1.00 98.38 216 ALA A N 1
ATOM 1612 C CA . ALA A 1 216 ? -9.497 4.897 19.212 1.00 98.38 216 ALA A CA 1
ATOM 1613 C C . ALA A 1 216 ? -8.930 6.079 18.393 1.00 98.38 216 ALA A C 1
ATOM 1615 O O . ALA A 1 216 ? -9.623 7.063 18.140 1.00 98.38 216 ALA A O 1
ATOM 1616 N N . LYS A 1 217 ? -7.662 6.003 17.961 1.00 98.62 217 LYS A N 1
ATOM 1617 C CA . LYS A 1 217 ? -7.038 7.031 17.110 1.00 98.62 217 LYS A CA 1
ATOM 1618 C C . LYS A 1 217 ? -7.477 6.886 15.655 1.00 98.62 217 LYS A C 1
ATOM 1620 O O . LYS A 1 217 ? -7.708 7.895 14.995 1.00 98.62 217 LYS A O 1
ATOM 1625 N N . VAL A 1 218 ? -7.611 5.650 15.173 1.00 98.56 218 VAL A N 1
ATOM 1626 C CA . VAL A 1 218 ? -8.195 5.360 13.856 1.00 98.56 218 VAL A CA 1
ATOM 1627 C C . VAL A 1 218 ? -9.648 5.838 13.817 1.00 98.56 218 VAL A C 1
ATOM 1629 O O . VAL A 1 218 ? -10.021 6.538 12.880 1.00 98.56 218 VAL A O 1
ATOM 1632 N N . ASP A 1 219 ? -10.432 5.580 14.864 1.00 98.25 219 ASP A N 1
ATOM 1633 C CA . ASP A 1 219 ? -11.824 6.033 14.969 1.00 98.25 219 ASP A CA 1
ATOM 1634 C C . ASP A 1 219 ? -11.952 7.557 14.855 1.00 98.25 219 ASP A C 1
ATOM 1636 O O . ASP A 1 219 ? -12.849 8.049 14.172 1.00 98.25 219 ASP A O 1
ATOM 1640 N N . ALA A 1 220 ? -11.020 8.314 15.441 1.00 98.44 220 ALA A N 1
ATOM 1641 C CA . ALA A 1 220 ? -10.994 9.769 15.301 1.00 98.44 220 ALA A CA 1
ATOM 1642 C C . ALA A 1 220 ? -10.781 10.217 13.840 1.00 98.44 220 ALA A C 1
ATOM 1644 O O . ALA A 1 220 ? -11.423 11.165 13.389 1.00 98.44 220 ALA A O 1
ATOM 1645 N N . ILE A 1 221 ? -9.927 9.526 13.070 1.00 98.06 221 ILE A N 1
ATOM 1646 C CA . ILE A 1 221 ? -9.756 9.788 11.627 1.00 98.06 221 ILE A CA 1
ATOM 1647 C C . ILE A 1 221 ? -11.081 9.542 10.895 1.00 98.06 221 ILE A C 1
ATOM 1649 O O . ILE A 1 221 ? -11.520 10.382 10.108 1.00 98.06 221 ILE A O 1
ATOM 1653 N N . MET A 1 222 ? -11.745 8.427 11.202 1.00 96.50 222 MET A N 1
ATOM 1654 C CA . MET A 1 222 ? -13.030 8.061 10.604 1.00 96.50 222 MET A CA 1
ATOM 1655 C C . MET A 1 222 ? -14.148 9.051 10.967 1.00 96.50 222 MET A C 1
ATOM 1657 O O . MET A 1 222 ? -15.046 9.308 10.165 1.00 96.50 222 MET A O 1
ATOM 1661 N N . GLU A 1 223 ? -14.109 9.635 12.164 1.00 97.56 223 GLU A N 1
ATOM 1662 C CA . GLU A 1 223 ? -15.037 10.689 12.573 1.00 97.56 223 GLU A CA 1
ATOM 1663 C C . GLU A 1 223 ? -14.845 11.966 11.743 1.00 97.56 223 GLU A C 1
ATOM 1665 O O . GLU A 1 223 ? -15.827 12.557 11.283 1.00 97.56 223 GLU A O 1
ATOM 1670 N N . TYR A 1 224 ? -13.596 12.382 11.503 1.00 96.94 224 TYR A N 1
ATOM 1671 C CA . TYR A 1 224 ? -13.309 13.532 10.641 1.00 96.94 224 TYR A CA 1
ATOM 1672 C C . TYR A 1 224 ? -13.722 13.290 9.194 1.00 96.94 224 TYR A C 1
ATOM 1674 O O . TYR A 1 224 ? -14.244 14.200 8.554 1.00 96.94 224 TYR A O 1
ATOM 1682 N N . GLU A 1 225 ? -13.515 12.081 8.678 1.00 96.12 225 GLU A N 1
ATOM 1683 C CA . GLU A 1 225 ? -13.952 11.723 7.332 1.00 96.12 225 GLU A CA 1
ATOM 1684 C C . GLU A 1 225 ? -15.468 11.895 7.180 1.00 96.12 225 GLU A C 1
ATOM 1686 O O . GLU A 1 225 ? -15.915 12.608 6.283 1.00 96.12 225 GLU A O 1
ATOM 1691 N N . LYS A 1 226 ? -16.257 11.354 8.118 1.00 94.69 226 LYS A N 1
ATOM 1692 C CA . LYS A 1 226 ? -17.715 11.546 8.136 1.00 94.69 226 LYS A CA 1
ATOM 1693 C C . LYS A 1 226 ? -18.097 13.023 8.219 1.00 94.69 226 LYS A C 1
ATOM 1695 O O . LYS A 1 226 ? -19.012 13.449 7.539 1.00 94.69 226 LYS A O 1
ATOM 1700 N N . LYS A 1 227 ? -17.404 13.829 9.025 1.00 95.44 227 LYS A N 1
ATOM 1701 C CA . LYS A 1 227 ? -17.703 15.269 9.145 1.00 95.44 227 LYS A CA 1
ATOM 1702 C C . LYS A 1 227 ? -17.409 16.060 7.870 1.00 95.44 227 LYS A C 1
ATOM 1704 O O . LYS A 1 227 ? -18.108 17.026 7.592 1.00 95.44 227 LYS A O 1
ATOM 1709 N N . ASN A 1 228 ? -16.362 15.685 7.139 1.00 92.50 228 ASN A N 1
ATOM 1710 C CA . ASN A 1 228 ? -15.882 16.448 5.988 1.00 92.50 228 ASN A CA 1
ATOM 1711 C C . ASN A 1 228 ? -16.466 15.972 4.648 1.00 92.50 228 ASN A C 1
ATOM 1713 O O . ASN A 1 228 ? -16.414 16.728 3.680 1.00 92.50 228 ASN A O 1
ATOM 1717 N N . PHE A 1 229 ? -16.971 14.734 4.578 1.00 86.00 229 PHE A N 1
ATOM 1718 C CA . PHE A 1 229 ? -17.387 14.089 3.326 1.00 86.00 229 PHE A CA 1
ATOM 1719 C C . PHE A 1 229 ? -18.772 13.413 3.374 1.00 86.00 229 PHE A C 1
ATOM 1721 O O . PHE A 1 229 ? -19.126 12.749 2.397 1.00 86.00 229 PHE A O 1
ATOM 1728 N N . ALA A 1 230 ? -19.537 13.545 4.468 1.00 62.19 230 ALA A N 1
ATOM 1729 C CA . ALA A 1 230 ? -20.946 13.123 4.523 1.00 62.19 230 ALA A CA 1
ATOM 1730 C C . ALA A 1 230 ? -21.909 14.184 3.974 1.00 62.19 230 ALA A C 1
ATOM 1732 O O . ALA A 1 230 ? -21.585 15.391 4.052 1.00 62.19 230 ALA A O 1
#

Secondary structure (DSSP, 8-state):
-PPPPP--EEEEEEEETTTTEEEEEEEETTT--EEEEE--------PPP-PPPPP------S-S--------S--SPEEEEEE--GGGHHHHHHHHHHHHT-TTEEEEEEEE--STT----THHHHHHHHHHHHHTS-SEEEEEESSSHHHHHHHTTSTT--EEE--SHHHHHHHHHTT--SEEEEETTTS-HHHHHHHHHHHHH----TTSTTHHHHHHHHHHHHHHH-

pLDDT: mean 78.68, std 27.68, range [24.75, 98.94]

Nearest PDB structures (foldseek):
  3qd5-assembly1_A  TM=9.708E-01  e=5.165E-25  Coccidioides immitis RS
  6fxs-assembly1_A  TM=9.482E-01  e=2.982E-15  Trypanosoma brucei brucei TREU927
  6fxw-assembly1_A  TM=9.554E-01  e=6.761E-15  Leishmania infantum
  6fxl-assembly1_B  TM=9.180E-01  e=1.192E-14  Trypanosoma cruzi strain CL Brener
  3k7p-assembly1_A  TM=9.192E-01  e=1.851E-14  Trypanosoma cruzi strain CL Brener

Sequence (230 aa):
MSPPSERKVQISSSFDIDSKSFHEKVVDHKNGGTKRIDEEQPHQHHQSTTVTSNPVAYENNGTDELHITEANGAAGGLRIAMGGDDAGVGYRSQIKADLEADPRVAKVIDVGVHEKSDKTAYAHPADEAAKMVAKGDADRALLICGTGLGVAISANKVPGVRAVTAHDSFSVERSIMSNDAQVLCMGERVIGLELARRLAKEWVGYKFDPKSASAAKVDAIMEYEKKNFA

InterPro domains:
  IPR003500 Sugar-phosphate isomerase, RpiB/LacA/LacB family [PF02502] (80-221)
  IPR003500 Sugar-phosphate isomerase, RpiB/LacA/LacB family [TIGR00689] (80-227)
  IPR011860 Ribose 5-phosphate isomerase B, Actinobacteria-type [TIGR02133] (78-226)
  IPR036569 Sugar-phosphate isomerase, RpiB/LacA/LacB superfamily [G3DSA:3.40.1400.10] (76-229)
  IPR036569 Sugar-phosphate isomerase, RpiB/LacA/LacB superfamily [SSF89623] (78-228)
  IPR051812 Sugar Phosphate Isomerase LacAB/RpiB [PTHR43732] (78-229)

Radius of gyration: 23.64 Å; Cα contacts (8 Å, |Δi|>4): 374; chains: 1; bounding box: 50×65×61 Å

Organism: Hortae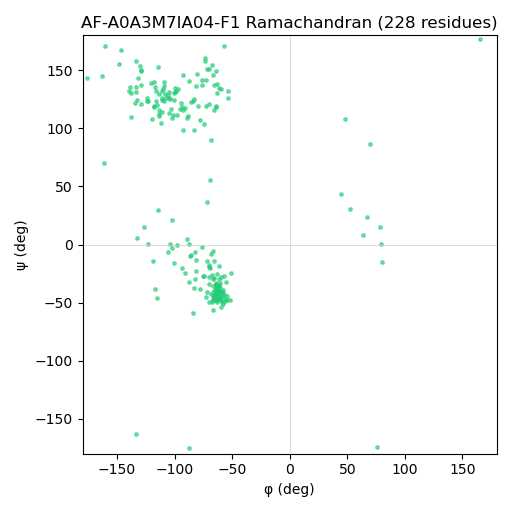a werneckii (NCBI:txid91943)

Foldseek 3Di:
DDDDDDWDKDKDWDADPVVRWIWIWIDGPPPRDIDTDGDDDDDDDDDDDDDDDDDDDDDDDDDPDDDDDDDDDDPAAFEEEEEFALQFLVLRVVLLVLLVPDRNYRYYHYLDDNHSPDGPDGLVSLCVRLVCCVVVVGVAYEYEYQAQVVSQVSSVVDQPAHEDEDQDQVVLQCCCAQQVHRYYTGHPNPHDSVSVSVSSVSNSPHHYDCPDPSVVVNVVVNVVSVVVPD

Mean predicted aligned error: 14.77 Å